Protein AF-A0A9P9PD66-F1 (afdb_monomer)

Structure (mmCIF, N/CA/C/O backbone):
data_AF-A0A9P9PD66-F1
#
_entry.id   AF-A0A9P9PD66-F1
#
loop_
_atom_site.group_PDB
_atom_site.id
_atom_site.type_symbol
_atom_site.label_atom_id
_atom_site.label_alt_id
_atom_site.label_comp_id
_atom_site.label_asym_id
_atom_site.label_entity_id
_atom_site.label_seq_id
_atom_site.pdbx_PDB_ins_code
_atom_site.Cartn_x
_atom_site.Cartn_y
_atom_site.Cartn_z
_atom_site.occupancy
_atom_site.B_iso_or_equiv
_atom_site.auth_seq_id
_atom_site.auth_comp_id
_atom_site.auth_asym_id
_atom_site.auth_atom_id
_atom_site.pdbx_PDB_model_num
ATOM 1 N N . ASP A 1 1 ? 4.166 33.110 63.529 1.00 44.69 1 ASP A N 1
ATOM 2 C CA . ASP A 1 1 ? 3.747 33.927 62.380 1.00 44.69 1 ASP A CA 1
ATOM 3 C C . ASP A 1 1 ? 4.153 33.294 61.068 1.00 44.69 1 ASP A C 1
ATOM 5 O O . ASP A 1 1 ? 5.331 33.262 60.741 1.00 44.69 1 ASP A O 1
ATOM 9 N N . ALA A 1 2 ? 3.173 32.737 60.358 1.00 53.72 2 ALA A N 1
ATOM 10 C CA . ALA A 1 2 ? 3.296 32.323 58.963 1.00 53.72 2 ALA A CA 1
ATOM 11 C C . ALA A 1 2 ? 2.560 33.364 58.094 1.00 53.72 2 ALA A C 1
ATOM 13 O O . ALA A 1 2 ? 1.512 33.848 58.530 1.00 53.72 2 ALA A O 1
ATOM 14 N N . PRO A 1 3 ? 3.084 33.750 56.916 1.00 68.25 3 PRO A N 1
ATOM 15 C CA . PRO A 1 3 ? 2.439 34.754 56.075 1.00 68.25 3 PRO A CA 1
ATOM 16 C C . PRO A 1 3 ? 1.146 34.196 55.445 1.00 68.25 3 PRO A C 1
ATOM 18 O O . PRO A 1 3 ? 1.073 32.993 55.180 1.00 68.25 3 PRO A O 1
ATOM 21 N N . PRO A 1 4 ? 0.118 35.034 55.209 1.00 71.31 4 PRO A N 1
ATOM 22 C CA . PRO A 1 4 ? -1.149 34.582 54.644 1.00 71.31 4 PRO A CA 1
ATOM 23 C C . PRO A 1 4 ? -0.994 34.217 53.159 1.00 71.31 4 PRO A C 1
ATOM 25 O O . PRO A 1 4 ? -0.277 34.887 52.416 1.00 71.31 4 PRO A O 1
ATOM 28 N N . LEU A 1 5 ? -1.671 33.144 52.737 1.00 68.00 5 LEU A N 1
ATOM 29 C CA . LEU A 1 5 ? -1.737 32.704 51.340 1.00 68.00 5 LEU A CA 1
ATOM 30 C C . LEU A 1 5 ? -2.508 33.733 50.487 1.00 68.00 5 LEU A C 1
ATOM 32 O O . LEU A 1 5 ? -3.487 34.304 50.976 1.00 68.00 5 LEU A O 1
ATOM 36 N N . PRO A 1 6 ? -2.096 33.982 49.230 1.00 66.69 6 PRO A N 1
ATOM 37 C CA . PRO A 1 6 ? -2.814 34.880 48.336 1.00 66.69 6 PRO A CA 1
ATOM 38 C C . PRO A 1 6 ? -4.156 34.254 47.934 1.00 66.69 6 PRO A C 1
ATOM 40 O O . PRO A 1 6 ? -4.205 33.108 47.492 1.00 66.69 6 PRO A O 1
ATOM 43 N N . ASN A 1 7 ? -5.244 35.010 48.090 1.00 64.38 7 ASN A N 1
ATOM 44 C CA . ASN A 1 7 ? -6.551 34.644 47.552 1.00 64.38 7 ASN A CA 1
ATOM 45 C C . ASN A 1 7 ? -6.501 34.787 46.024 1.00 64.38 7 ASN A C 1
ATOM 47 O O . ASN A 1 7 ? -6.550 35.900 45.506 1.00 64.38 7 ASN A O 1
ATOM 51 N N . GLU A 1 8 ? -6.363 33.673 45.309 1.00 65.25 8 GLU A N 1
ATOM 52 C CA . GLU A 1 8 ? -6.619 33.619 43.871 1.00 65.25 8 GLU A CA 1
ATOM 53 C C . GLU A 1 8 ? -8.135 33.627 43.646 1.00 65.25 8 GLU A C 1
ATOM 55 O O . GLU A 1 8 ? -8.832 32.661 43.961 1.00 65.25 8 GLU A O 1
ATOM 60 N N . ASP A 1 9 ? -8.647 34.737 43.114 1.00 65.25 9 ASP A N 1
ATOM 61 C CA . ASP A 1 9 ? -10.023 34.842 42.639 1.00 65.25 9 ASP A CA 1
ATOM 62 C C . ASP A 1 9 ? -10.224 33.868 41.467 1.00 65.25 9 ASP A C 1
ATOM 64 O O . ASP A 1 9 ? -9.815 34.124 40.331 1.00 65.25 9 ASP A O 1
ATOM 68 N N . LEU A 1 10 ? -10.841 32.718 41.750 1.00 63.47 10 LEU A N 1
ATOM 69 C CA . LEU A 1 10 ? -11.273 31.773 40.725 1.00 63.47 10 LEU A CA 1
ATOM 70 C C . LEU A 1 10 ? -12.278 32.477 39.793 1.00 63.47 10 LEU A C 1
ATOM 72 O O . LEU A 1 10 ? -13.243 33.072 40.287 1.00 63.47 10 LEU A O 1
ATOM 76 N N . PRO A 1 11 ? -12.100 32.418 38.459 1.00 71.25 11 PRO A N 1
ATOM 77 C CA . PRO A 1 11 ? -13.054 33.016 37.535 1.00 71.25 11 PRO A CA 1
ATOM 78 C C . PRO A 1 11 ? -14.438 32.370 37.728 1.00 71.25 11 PRO A C 1
ATOM 80 O O . PRO A 1 11 ? -14.523 31.154 37.927 1.00 71.25 11 PRO A O 1
ATOM 83 N N . PRO A 1 12 ? -15.530 33.156 37.692 1.00 72.56 12 PRO A N 1
ATOM 84 C CA . PRO A 1 12 ? -16.863 32.648 37.978 1.00 72.56 12 PRO A CA 1
ATOM 85 C C . PRO A 1 12 ? -17.256 31.570 36.963 1.00 72.56 12 PRO A C 1
ATOM 87 O O . PRO A 1 12 ? -17.129 31.764 35.752 1.00 72.56 12 PRO A O 1
ATOM 90 N N . LEU A 1 13 ? -17.745 30.434 37.470 1.00 63.59 13 LEU A N 1
ATOM 91 C CA . LEU A 1 13 ? -18.335 29.376 36.651 1.00 63.59 13 LEU A CA 1
ATOM 92 C C . LEU A 1 13 ? -19.463 29.974 35.788 1.00 63.59 13 LEU A C 1
ATOM 94 O O . LEU A 1 13 ? -20.277 30.742 36.311 1.00 63.59 13 LEU A O 1
ATOM 98 N N . PRO A 1 14 ? -19.537 29.649 34.484 1.00 69.38 14 PRO A N 1
ATOM 99 C CA . PRO A 1 14 ? -20.620 30.120 33.634 1.00 69.38 14 PRO A CA 1
ATOM 100 C C . PRO A 1 14 ? -21.960 29.613 34.183 1.00 69.38 14 PRO A C 1
ATOM 102 O O . PRO A 1 14 ? -22.157 28.414 34.368 1.00 69.38 14 PRO A O 1
ATOM 105 N N . ALA A 1 15 ? -22.879 30.539 34.456 1.00 65.25 15 ALA A N 1
ATOM 106 C CA . ALA A 1 15 ? -24.246 30.246 34.877 1.00 65.25 15 ALA A CA 1
ATOM 107 C C . ALA A 1 15 ? -25.087 29.790 33.671 1.00 65.25 15 ALA A C 1
ATOM 109 O O . ALA A 1 15 ? -25.985 30.499 33.217 1.00 65.25 15 ALA A O 1
ATOM 110 N N . GLU A 1 16 ? -24.759 28.627 33.113 1.00 66.88 16 GLU A N 1
ATOM 111 C CA . GLU A 1 16 ? -25.600 27.973 32.115 1.00 66.88 16 GLU A CA 1
ATOM 112 C C . GLU A 1 16 ? -26.826 27.374 32.830 1.00 66.88 16 GLU A C 1
ATOM 114 O O . GLU A 1 16 ? -26.664 26.664 33.830 1.00 66.88 16 GLU A O 1
ATOM 119 N N . PRO A 1 17 ? -28.063 27.690 32.402 1.00 63.91 17 PRO A N 1
ATOM 120 C CA . PRO A 1 17 ? -29.250 27.110 33.013 1.00 63.91 17 PRO A CA 1
ATOM 121 C C . PRO A 1 17 ? -29.216 25.584 32.822 1.00 63.91 17 PRO A C 1
ATOM 123 O O . PRO A 1 17 ? -28.970 25.130 31.701 1.00 63.91 17 PRO A O 1
ATOM 126 N N . PRO A 1 18 ? -29.463 24.771 33.870 1.00 60.81 18 PRO A N 1
ATOM 127 C CA . PRO A 1 18 ? -29.570 23.329 33.695 1.00 60.81 18 PRO A CA 1
ATOM 128 C C . PRO A 1 18 ? -30.660 23.043 32.651 1.00 60.81 18 PRO A C 1
ATOM 130 O O . PRO A 1 18 ? -31.697 23.719 32.672 1.00 60.81 18 PRO A O 1
ATOM 133 N N . PRO A 1 19 ? -30.445 22.090 31.724 1.00 58.91 19 PRO A N 1
ATOM 134 C CA . PRO A 1 19 ? -31.415 21.799 30.681 1.00 58.91 19 PRO A CA 1
ATOM 135 C C . PRO A 1 19 ? -32.766 21.508 31.331 1.00 58.91 19 PRO A C 1
ATOM 137 O O . PRO A 1 19 ? -32.869 20.673 32.232 1.00 58.91 19 PRO A O 1
ATOM 140 N N . ALA A 1 20 ? -33.782 22.258 30.903 1.00 49.84 20 ALA A N 1
ATOM 141 C CA . ALA A 1 20 ? -35.139 22.127 31.395 1.00 49.84 20 ALA A CA 1
ATOM 142 C C . ALA A 1 20 ? -35.561 20.656 31.297 1.00 49.84 20 ALA A C 1
ATOM 144 O O . ALA A 1 20 ? -35.569 20.071 30.212 1.00 49.84 20 ALA A O 1
ATOM 145 N N . ALA A 1 21 ? -35.880 20.052 32.443 1.00 52.41 21 ALA A N 1
ATOM 146 C CA . ALA A 1 21 ? -36.485 18.733 32.521 1.00 52.41 21 ALA A CA 1
ATOM 147 C C . ALA A 1 21 ? -37.904 18.824 31.942 1.00 52.41 21 ALA A C 1
ATOM 149 O O . ALA A 1 21 ? -38.887 19.003 32.653 1.00 52.41 21 ALA A O 1
ATOM 150 N N . THR A 1 22 ? -37.997 18.796 30.619 1.00 53.44 22 THR A N 1
ATOM 151 C CA . THR A 1 22 ? -39.253 18.764 29.870 1.00 53.44 22 THR A CA 1
ATOM 152 C C . THR A 1 22 ? -39.150 17.632 28.861 1.00 53.44 22 THR A C 1
ATOM 154 O O . THR A 1 22 ? -39.115 17.834 27.654 1.00 53.44 22 THR A O 1
ATOM 157 N N . GLN A 1 23 ? -39.022 16.416 29.378 1.00 59.94 23 GLN A N 1
ATOM 158 C CA . GLN A 1 23 ? -39.383 15.218 28.636 1.00 59.94 23 GLN A CA 1
ATOM 159 C C . GLN A 1 23 ? -40.565 14.636 29.389 1.00 59.94 23 GLN A C 1
ATOM 161 O O . GLN A 1 23 ? -40.454 14.347 30.582 1.00 59.94 23 GLN A O 1
ATOM 166 N N . GLU A 1 24 ? -41.711 14.571 28.714 1.00 64.94 24 GLU A N 1
ATOM 167 C CA . GLU A 1 24 ? -42.849 13.797 29.191 1.00 64.94 24 GLU A CA 1
ATOM 168 C C . GLU A 1 24 ? -42.329 12.418 29.611 1.00 64.94 24 GLU A C 1
ATOM 170 O O . GLU A 1 24 ? -41.466 11.833 28.956 1.00 64.94 24 GLU A O 1
ATOM 175 N N . ASP A 1 25 ? -42.724 11.963 30.795 1.00 72.56 25 ASP A N 1
ATOM 176 C CA . ASP A 1 25 ? -42.144 10.767 31.389 1.00 72.56 25 ASP A CA 1
ATOM 177 C C . ASP A 1 25 ? -42.599 9.534 30.599 1.00 72.56 25 ASP A C 1
ATOM 179 O O . ASP A 1 25 ? -43.621 8.935 30.907 1.00 72.56 25 ASP A O 1
ATOM 183 N N . ASP A 1 26 ? -41.831 9.139 29.580 1.00 75.50 26 ASP A N 1
ATOM 184 C CA . ASP A 1 26 ? -42.116 7.967 28.734 1.00 75.50 26 ASP A CA 1
ATOM 185 C C . ASP A 1 26 ? -42.022 6.626 29.497 1.00 75.50 26 ASP A C 1
ATOM 187 O O . ASP A 1 26 ? -42.152 5.545 28.917 1.00 75.50 26 ASP A O 1
ATOM 191 N N . GLY A 1 27 ? -41.697 6.665 30.794 1.00 84.94 27 GLY A N 1
ATOM 192 C CA . GLY A 1 27 ? -41.617 5.508 31.684 1.00 84.94 27 GLY A CA 1
ATOM 193 C C . GLY A 1 27 ? -40.393 4.614 31.511 1.00 84.94 27 GLY A C 1
ATOM 194 O O . GLY A 1 27 ? -40.163 3.743 32.350 1.00 84.94 27 GLY A O 1
ATOM 195 N N . TRP A 1 28 ? -39.588 4.826 30.472 1.00 88.38 28 TRP A N 1
ATOM 196 C CA . TRP A 1 28 ? -38.353 4.086 30.225 1.00 88.38 28 TRP A CA 1
ATOM 197 C C . TRP A 1 28 ? -37.208 4.535 31.145 1.00 88.38 28 TRP A C 1
ATOM 199 O O . TRP A 1 28 ? -36.907 5.727 31.257 1.00 88.38 28 TRP A O 1
ATOM 2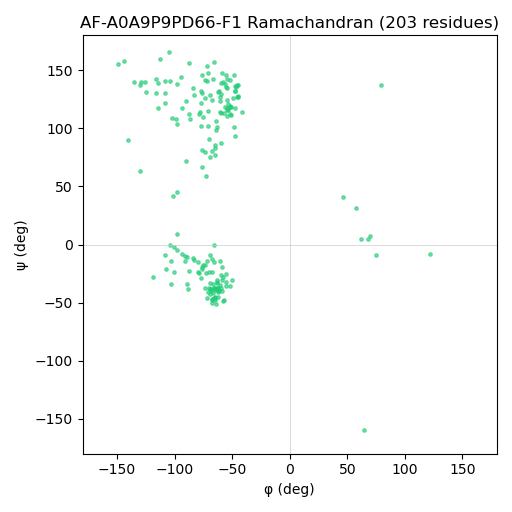09 N N . ALA A 1 29 ? -36.543 3.569 31.781 1.00 88.88 29 ALA A N 1
ATOM 210 C CA . ALA A 1 29 ? -35.376 3.768 32.636 1.00 88.88 29 ALA A CA 1
ATOM 211 C C . ALA A 1 29 ? -34.232 2.812 32.240 1.00 88.88 29 ALA A C 1
ATOM 213 O O . ALA A 1 29 ? -34.500 1.636 31.983 1.00 88.88 29 ALA A O 1
ATOM 214 N N . PRO A 1 30 ? -32.971 3.285 32.191 1.00 90.25 30 PRO A N 1
ATOM 215 C CA . PRO A 1 30 ? -31.816 2.424 31.967 1.00 90.25 30 PRO A CA 1
ATOM 216 C C . PRO A 1 30 ? -31.459 1.665 33.250 1.00 90.25 30 PRO A C 1
ATOM 218 O O . PRO A 1 30 ? -31.344 2.260 34.323 1.00 90.25 30 PRO A O 1
ATOM 221 N N . VAL A 1 31 ? -31.245 0.360 33.132 1.00 90.62 31 VAL A N 1
ATOM 222 C CA . VAL A 1 31 ? -30.787 -0.520 34.208 1.00 90.62 31 VAL A CA 1
ATOM 223 C C . VAL A 1 31 ? -29.532 -1.242 33.728 1.00 90.62 31 VAL A C 1
ATOM 225 O O . VAL A 1 31 ? -29.489 -1.760 32.616 1.00 90.62 31 VAL A O 1
ATOM 228 N N . TRP A 1 32 ? -28.483 -1.233 34.548 1.00 91.75 32 TRP A N 1
ATOM 229 C CA . TRP A 1 32 ? -27.239 -1.944 34.255 1.00 91.75 32 TRP A CA 1
ATOM 230 C C . TRP A 1 32 ? -27.364 -3.412 34.659 1.00 91.75 32 TRP A C 1
ATOM 232 O O . TRP A 1 32 ? -27.735 -3.701 35.797 1.00 91.75 32 TRP A O 1
ATOM 242 N N . GLU A 1 33 ? -27.037 -4.329 33.750 1.00 91.56 33 GLU A N 1
ATOM 243 C CA . GLU A 1 33 ? -26.977 -5.761 34.036 1.00 91.56 33 GLU A CA 1
ATOM 244 C C . GLU A 1 33 ? -25.520 -6.245 34.067 1.00 91.56 33 GLU A C 1
ATOM 246 O O . GLU A 1 33 ? -24.779 -6.124 33.090 1.00 91.56 33 GLU A O 1
ATOM 251 N N . GLU A 1 34 ? -25.100 -6.812 35.203 1.00 91.44 34 GLU A N 1
ATOM 252 C CA . GLU A 1 34 ? -23.713 -7.245 35.425 1.00 91.44 34 GLU A CA 1
ATOM 253 C C . GLU A 1 34 ? -23.306 -8.453 34.568 1.00 91.44 34 GLU A C 1
ATOM 255 O O . GLU A 1 34 ? -22.155 -8.537 34.146 1.00 91.44 34 GLU A O 1
ATOM 260 N N . THR A 1 35 ? -24.233 -9.370 34.273 1.00 91.19 35 THR A N 1
ATOM 261 C CA . THR A 1 35 ? -23.977 -10.593 33.484 1.00 91.19 35 THR A CA 1
ATOM 262 C C . THR A 1 35 ? -23.701 -10.286 32.013 1.00 91.19 35 THR A C 1
ATOM 264 O O . THR A 1 35 ? -22.836 -10.912 31.405 1.00 91.19 35 THR A O 1
ATOM 267 N N . ALA A 1 36 ? -24.416 -9.311 31.452 1.00 86.75 36 ALA A N 1
ATOM 268 C CA . ALA A 1 36 ? -24.271 -8.867 30.071 1.00 86.75 36 ALA A CA 1
ATOM 269 C C . ALA A 1 36 ? -23.263 -7.716 29.913 1.00 86.75 36 ALA A C 1
ATOM 271 O O . ALA A 1 36 ? -22.928 -7.359 28.786 1.00 86.75 36 ALA A O 1
ATOM 272 N N . GLN A 1 37 ? -22.803 -7.123 31.027 1.00 90.88 37 GLN A N 1
ATOM 273 C CA . GLN A 1 37 ? -21.998 -5.894 31.056 1.00 90.88 37 GLN A CA 1
ATOM 274 C C . GLN A 1 37 ? -22.570 -4.805 30.131 1.00 90.88 37 GLN A C 1
ATOM 276 O O . GLN A 1 37 ? -21.842 -4.128 29.403 1.00 90.88 37 GLN A O 1
ATOM 281 N N . ALA A 1 38 ? -23.896 -4.672 30.136 1.00 90.12 38 ALA A N 1
ATOM 282 C CA . ALA A 1 38 ? -24.632 -3.801 29.236 1.00 90.12 38 ALA A CA 1
ATOM 283 C C . ALA A 1 38 ? -25.842 -3.181 29.944 1.00 90.12 38 ALA A C 1
ATOM 285 O O . ALA A 1 38 ? -26.349 -3.702 30.940 1.00 90.12 38 ALA A O 1
ATOM 286 N N . PHE A 1 39 ? -26.314 -2.052 29.414 1.00 88.44 39 PHE A N 1
ATOM 287 C CA . PHE A 1 39 ? -27.575 -1.457 29.842 1.00 88.44 39 PHE A CA 1
ATOM 288 C C . PHE A 1 39 ? -28.739 -2.112 29.098 1.00 88.44 39 PHE A C 1
ATOM 290 O O . PHE A 1 39 ? -28.700 -2.233 27.874 1.00 88.44 39 PHE A O 1
ATOM 297 N N . TYR A 1 40 ? -29.798 -2.446 29.826 1.00 91.12 40 TYR A N 1
ATOM 298 C CA . TYR A 1 40 ? -31.117 -2.688 29.256 1.00 91.12 40 TYR A CA 1
ATOM 299 C C . TYR A 1 40 ? -32.076 -1.587 29.712 1.00 91.12 40 TYR A C 1
ATOM 301 O O . TYR A 1 40 ? -31.843 -0.881 30.693 1.00 91.12 40 TYR A O 1
ATOM 309 N N . PHE A 1 41 ? -33.162 -1.412 28.976 1.00 92.12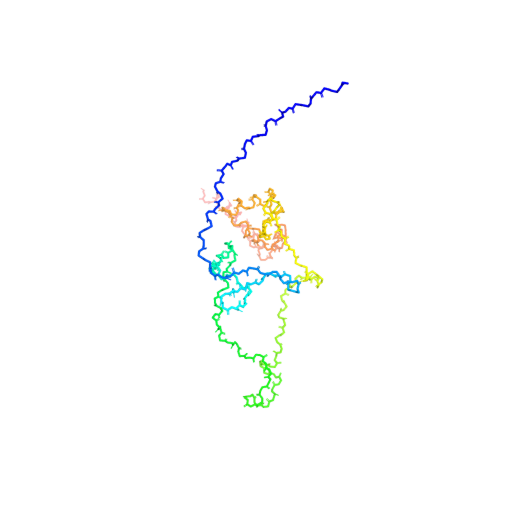 41 PHE A N 1
ATOM 310 C CA . PHE A 1 41 ? -34.180 -0.412 29.246 1.00 92.12 41 PHE A CA 1
ATOM 311 C C . PHE A 1 41 ? -35.434 -1.109 29.754 1.00 92.12 41 PHE A C 1
ATOM 313 O O . PHE A 1 41 ? -35.917 -2.066 29.149 1.00 92.12 41 PHE A O 1
ATOM 320 N N . TYR A 1 42 ? -35.958 -0.614 30.871 1.00 91.06 42 TYR A N 1
ATOM 321 C CA . TYR A 1 42 ? -37.180 -1.101 31.497 1.00 91.06 42 TYR A CA 1
ATOM 322 C C . TYR A 1 42 ? -38.248 -0.010 31.483 1.00 91.06 42 TYR A C 1
ATOM 324 O O . TYR A 1 42 ? -37.980 1.122 31.893 1.00 91.06 42 TYR A O 1
ATOM 332 N N . ASN A 1 43 ? -39.457 -0.339 31.029 1.00 92.19 43 ASN A N 1
ATOM 333 C CA . ASN A 1 43 ? -40.595 0.575 31.067 1.00 92.19 43 ASN A CA 1
ATOM 334 C C . ASN A 1 43 ? -41.430 0.353 32.335 1.00 92.19 43 ASN A C 1
ATOM 336 O O . ASN A 1 43 ? -42.047 -0.697 32.504 1.00 92.19 43 ASN A O 1
ATOM 340 N N . ARG A 1 44 ? -41.521 1.369 33.201 1.00 89.31 44 ARG A N 1
ATOM 341 C CA . ARG A 1 44 ? -42.291 1.300 34.456 1.00 89.31 44 ARG A CA 1
ATOM 342 C C . ARG A 1 44 ? -43.808 1.202 34.265 1.00 89.31 44 ARG A C 1
ATOM 344 O O . ARG A 1 44 ? -44.485 0.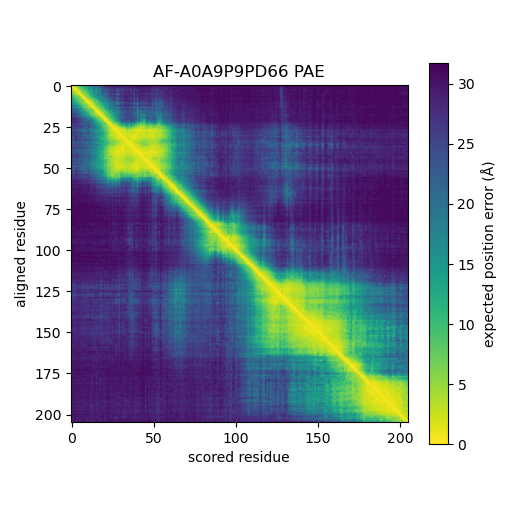738 35.175 1.00 89.31 44 ARG A O 1
ATOM 351 N N . PHE A 1 45 ? -44.340 1.653 33.129 1.00 84.19 45 PHE A N 1
ATOM 352 C CA . PHE A 1 45 ? -45.778 1.642 32.848 1.00 84.19 45 PHE A CA 1
ATOM 353 C C . PHE A 1 45 ? -46.233 0.331 32.209 1.00 84.19 45 PHE A C 1
ATOM 355 O O . PHE A 1 45 ? -47.311 -0.157 32.535 1.00 84.19 45 PHE A O 1
ATOM 362 N N . THR A 1 46 ? -45.428 -0.248 31.313 1.00 88.81 46 THR A N 1
ATOM 363 C CA . THR A 1 46 ? -45.795 -1.470 30.573 1.00 88.81 46 THR A CA 1
ATOM 364 C C . THR A 1 46 ? -45.118 -2.738 31.093 1.00 88.81 46 THR A C 1
ATOM 366 O O . THR A 1 46 ? -45.528 -3.834 30.722 1.00 88.81 46 THR A O 1
ATOM 369 N N . GLY A 1 47 ? -44.084 -2.615 31.931 1.00 88.38 47 GLY A N 1
ATOM 370 C CA . GLY A 1 47 ? -43.273 -3.742 32.403 1.00 88.38 47 GLY A CA 1
ATOM 371 C C . GLY A 1 47 ? -42.383 -4.369 31.324 1.00 88.38 47 GLY A C 1
ATOM 372 O O . GLY A 1 47 ? -41.782 -5.414 31.563 1.00 88.38 47 GLY A O 1
ATOM 373 N N . ALA A 1 48 ? -42.303 -3.766 30.134 1.00 88.62 48 ALA A N 1
ATOM 374 C CA . ALA A 1 48 ? -41.500 -4.275 29.030 1.00 88.62 48 ALA A CA 1
ATOM 375 C C . ALA A 1 48 ? -39.999 -4.043 29.267 1.00 88.62 48 ALA A C 1
ATOM 377 O O . ALA A 1 48 ? -39.591 -2.986 29.758 1.00 88.62 48 ALA A O 1
ATOM 378 N N . THR A 1 49 ? -39.181 -5.019 28.868 1.00 91.38 49 THR A N 1
ATOM 379 C CA . THR A 1 49 ? -37.717 -4.932 28.843 1.00 91.38 49 THR A CA 1
ATOM 380 C C . THR A 1 49 ? -37.209 -5.000 27.408 1.00 91.38 49 THR A C 1
ATOM 382 O O . THR A 1 49 ? -37.701 -5.782 26.595 1.00 91.38 49 THR A O 1
ATOM 385 N N . GLN A 1 50 ? -36.217 -4.176 27.082 1.00 90.00 50 GLN A N 1
ATOM 386 C CA . GLN A 1 50 ? -35.550 -4.199 25.780 1.00 90.00 50 GLN A CA 1
ATOM 387 C C . GLN A 1 50 ? -34.089 -3.768 25.898 1.00 90.00 50 GLN A C 1
ATOM 389 O O . GLN A 1 50 ? -33.721 -3.024 26.800 1.00 90.00 50 GLN A O 1
ATOM 394 N N . TRP A 1 51 ? -33.253 -4.212 24.963 1.00 88.88 51 TRP A N 1
ATOM 395 C CA . TRP A 1 51 ? -31.821 -3.889 24.937 1.00 88.88 51 TRP A CA 1
ATOM 396 C C . TRP A 1 51 ? -31.504 -2.587 24.192 1.00 88.88 51 TRP A C 1
ATOM 398 O O . TRP A 1 51 ? -30.476 -1.960 24.430 1.00 88.88 51 TRP A O 1
ATOM 408 N N . THR A 1 52 ? -32.389 -2.159 23.292 1.00 84.94 52 THR A N 1
ATOM 409 C CA . THR A 1 52 ? -32.229 -0.944 22.485 1.00 84.94 52 THR A CA 1
ATOM 410 C C . THR A 1 52 ? -32.921 0.239 23.157 1.00 84.94 52 THR A C 1
ATOM 412 O O . THR A 1 52 ? -33.969 0.072 23.772 1.00 84.94 52 THR A O 1
ATOM 415 N N . ASN A 1 53 ? -32.361 1.448 23.070 1.00 83.75 53 ASN A N 1
ATOM 416 C CA . ASN A 1 53 ? -32.962 2.629 23.697 1.00 83.75 53 ASN A CA 1
ATOM 417 C C . ASN A 1 53 ? -34.144 3.153 22.854 1.00 83.75 53 ASN A C 1
ATOM 419 O O . ASN A 1 53 ? -33.897 3.669 21.766 1.00 83.75 53 ASN A O 1
ATOM 423 N N . PRO A 1 54 ? -35.399 3.109 23.340 1.00 76.75 54 PRO A N 1
ATOM 424 C CA . PRO A 1 54 ? -36.557 3.556 22.562 1.00 76.75 54 PRO A CA 1
ATOM 425 C C . PRO A 1 54 ? -36.638 5.081 22.394 1.00 76.75 54 PRO A C 1
ATOM 427 O O . PRO A 1 54 ? -37.401 5.560 21.563 1.00 76.75 54 PRO A O 1
ATOM 430 N N . ARG A 1 55 ? -35.864 5.859 23.167 1.00 74.44 55 ARG A N 1
ATOM 431 C CA . ARG A 1 55 ? -35.818 7.332 23.074 1.00 74.44 55 ARG A CA 1
ATOM 432 C C . ARG A 1 55 ? -34.896 7.843 21.977 1.00 74.44 55 ARG A C 1
ATOM 434 O O . ARG A 1 55 ? -34.916 9.028 21.656 1.00 74.44 55 ARG A O 1
ATOM 441 N N . VAL A 1 56 ? -34.052 6.969 21.439 1.00 72.56 56 VAL A N 1
ATOM 442 C CA . VAL A 1 56 ? -33.162 7.306 20.338 1.00 72.56 56 VAL A CA 1
ATOM 443 C C . VAL A 1 56 ? -33.810 6.702 19.100 1.00 72.56 56 VAL A C 1
ATOM 445 O O . VAL A 1 56 ? -33.847 5.475 19.005 1.00 72.56 56 VAL A O 1
ATOM 448 N N . PRO A 1 57 ? -34.369 7.509 18.172 1.00 60.81 57 PRO A N 1
ATOM 449 C CA . PRO A 1 57 ? -34.754 6.964 16.879 1.00 60.81 57 PRO A CA 1
ATOM 450 C C . PRO A 1 57 ? -33.537 6.236 16.319 1.00 60.81 57 PRO A C 1
ATOM 452 O O . PRO A 1 57 ? -32.411 6.700 16.514 1.00 60.81 57 PRO A O 1
ATOM 455 N N . GLU A 1 58 ? -33.752 5.100 15.663 1.00 57.53 58 GLU A N 1
ATOM 456 C CA . GLU A 1 58 ? -32.712 4.392 14.925 1.00 57.53 58 GLU A CA 1
ATOM 457 C C . GLU A 1 58 ? -32.282 5.296 13.770 1.00 57.53 58 GLU A C 1
ATOM 459 O O . GLU A 1 58 ? -32.720 5.181 12.628 1.00 57.53 58 GLU A O 1
ATOM 464 N N . VAL A 1 59 ? -31.479 6.307 14.101 1.00 46.56 59 VAL A N 1
ATOM 465 C CA . VAL A 1 59 ? -30.721 7.073 13.145 1.00 46.56 59 VAL A CA 1
ATOM 466 C C . VAL A 1 59 ? -29.797 6.016 12.597 1.00 46.56 59 VAL A C 1
ATOM 468 O O . VAL A 1 59 ? -28.820 5.648 13.252 1.00 46.56 59 VAL A O 1
ATOM 471 N N . ALA A 1 60 ? -30.166 5.477 11.436 1.00 50.41 60 ALA A N 1
ATOM 472 C CA . ALA A 1 60 ? -29.233 4.869 10.520 1.00 50.41 60 ALA A CA 1
ATOM 473 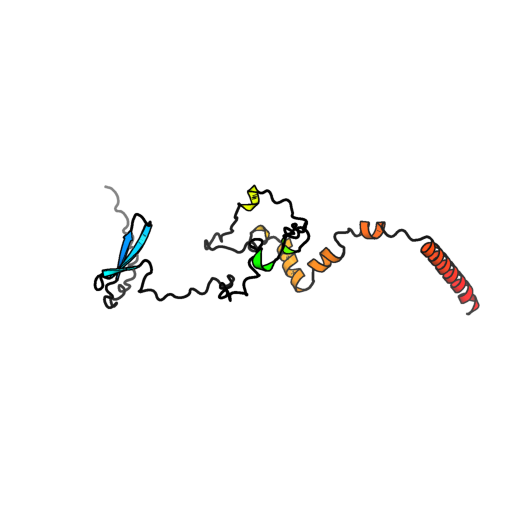C C . ALA A 1 60 ? -28.098 5.881 10.411 1.00 50.41 60 ALA A C 1
ATOM 475 O O . ALA A 1 60 ? -28.206 6.883 9.704 1.00 50.41 60 ALA A O 1
ATOM 476 N N . GLN A 1 61 ? -27.077 5.700 11.248 1.00 46.84 61 GLN A N 1
ATOM 477 C CA . GLN A 1 61 ? -25.858 6.467 11.176 1.00 46.84 61 GLN A CA 1
ATOM 478 C C . GLN A 1 61 ? -25.426 6.265 9.733 1.00 46.84 61 GLN A C 1
ATOM 480 O O . GLN A 1 61 ? -25.219 5.106 9.353 1.00 46.84 61 GLN A O 1
ATOM 485 N N . PRO A 1 62 ? -25.381 7.316 8.892 1.00 44.38 62 PRO A N 1
ATOM 486 C CA . PRO A 1 62 ? -24.730 7.162 7.612 1.00 44.38 62 PRO A CA 1
ATOM 487 C C . PRO A 1 62 ? -23.344 6.633 7.961 1.00 44.38 62 PRO A C 1
ATOM 489 O O . PRO A 1 62 ? -22.609 7.269 8.723 1.00 44.38 62 PRO A O 1
ATOM 492 N N . GLY A 1 63 ? -23.055 5.406 7.520 1.00 52.34 63 GLY A N 1
ATOM 493 C CA . GLY A 1 63 ? -21.753 4.799 7.737 1.00 52.34 63 GLY A CA 1
ATOM 494 C C . GLY A 1 63 ? -20.680 5.814 7.336 1.00 52.34 63 GLY A C 1
ATOM 495 O O . GLY A 1 63 ? -20.927 6.628 6.437 1.00 52.34 63 GLY A O 1
ATOM 496 N N . PRO A 1 64 ? -19.526 5.845 8.025 1.00 47.69 64 PRO A N 1
ATOM 497 C CA . PRO A 1 64 ? -18.468 6.793 7.704 1.00 47.69 64 PRO A CA 1
ATOM 498 C C . PRO A 1 64 ? -18.232 6.815 6.185 1.00 47.69 64 PRO A C 1
ATOM 500 O O . PRO A 1 64 ? -18.223 5.749 5.567 1.00 47.69 64 PRO A O 1
ATOM 503 N N . PRO A 1 65 ? -18.091 7.995 5.553 1.00 44.25 65 PRO A N 1
ATOM 504 C CA . PRO A 1 65 ? -17.941 8.072 4.105 1.00 44.25 65 PRO A CA 1
ATOM 505 C C . PRO A 1 65 ? -16.721 7.234 3.702 1.00 44.25 65 PRO A C 1
ATOM 507 O O . PRO A 1 65 ? -15.603 7.541 4.110 1.00 44.25 65 PRO A O 1
ATOM 510 N N . GLY A 1 66 ? -16.954 6.139 2.973 1.00 52.09 66 GLY A N 1
ATOM 511 C CA . GLY A 1 66 ? -15.924 5.155 2.615 1.00 52.09 66 GLY A CA 1
ATOM 512 C C . GLY A 1 66 ? -16.188 3.717 3.077 1.00 52.09 66 GLY A C 1
ATOM 513 O O . GLY A 1 66 ? -15.474 2.823 2.637 1.00 52.09 66 GLY A O 1
ATOM 514 N N . VAL A 1 67 ? -17.213 3.461 3.895 1.00 48.97 67 VAL A N 1
ATOM 515 C CA . VAL A 1 67 ? -17.847 2.134 3.958 1.00 48.97 67 VAL A CA 1
ATOM 516 C C . VAL A 1 67 ? -19.096 2.187 3.098 1.00 48.97 67 VAL A C 1
ATOM 518 O O . VAL A 1 67 ? -20.068 2.861 3.438 1.00 48.97 67 VAL A O 1
ATOM 521 N N . GLU A 1 68 ? -19.049 1.516 1.949 1.00 46.84 68 GLU A N 1
ATOM 522 C CA . GLU A 1 68 ? -20.263 1.184 1.213 1.00 46.84 68 GLU A CA 1
ATOM 523 C C . GLU A 1 68 ? -21.241 0.559 2.212 1.00 46.84 68 GLU A C 1
ATOM 525 O O . GLU A 1 68 ? -20.888 -0.361 2.957 1.00 46.84 68 GLU A O 1
ATOM 530 N N . ALA A 1 69 ? -22.455 1.111 2.281 1.00 50.47 69 ALA A N 1
ATOM 531 C CA . ALA A 1 69 ? -23.554 0.433 2.944 1.00 50.47 69 ALA A CA 1
ATOM 532 C C . ALA A 1 69 ? -23.559 -1.013 2.430 1.00 50.47 69 ALA A C 1
ATOM 534 O O . ALA A 1 69 ? -23.388 -1.186 1.217 1.00 50.47 69 ALA A O 1
ATOM 535 N N . PRO A 1 70 ? -23.736 -2.044 3.281 1.00 46.78 70 PRO A N 1
ATOM 536 C CA . PRO A 1 70 ? -24.064 -3.347 2.744 1.00 46.78 70 PRO A CA 1
ATOM 537 C C . PRO A 1 70 ? -25.303 -3.102 1.896 1.00 46.78 70 PRO A C 1
ATOM 539 O O . PRO A 1 70 ? -26.359 -2.723 2.411 1.00 46.78 70 PRO A O 1
ATOM 542 N N . LEU A 1 71 ? -25.131 -3.209 0.577 1.00 42.47 71 LEU A N 1
ATOM 543 C CA . LEU A 1 71 ? -26.244 -3.265 -0.345 1.00 42.47 71 LEU A CA 1
ATOM 544 C C . LEU A 1 71 ? -27.229 -4.249 0.291 1.00 42.47 71 LEU A C 1
ATOM 546 O O . LEU A 1 71 ? -26.766 -5.266 0.832 1.00 42.47 71 LEU A O 1
ATOM 550 N N . PRO A 1 72 ? -28.548 -3.975 0.303 1.00 43.31 72 PRO A N 1
ATOM 551 C CA . PRO A 1 72 ? -29.483 -5.047 0.584 1.00 43.31 72 PRO A CA 1
ATOM 552 C C . PRO A 1 72 ? -29.024 -6.186 -0.311 1.00 43.31 72 PRO A C 1
ATOM 554 O O . PRO 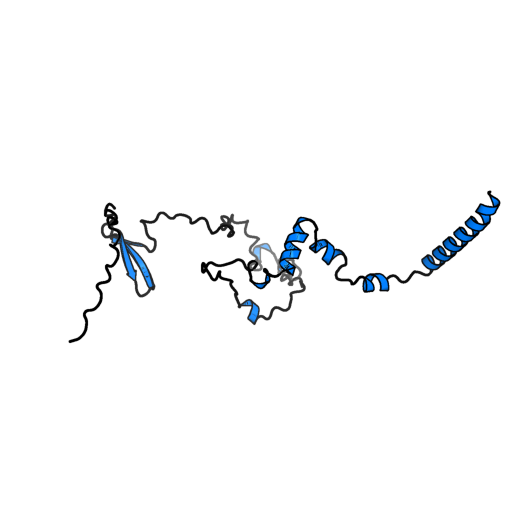A 1 72 ? -28.887 -5.990 -1.520 1.00 43.31 72 PRO A O 1
ATOM 557 N N . VAL A 1 73 ? -28.619 -7.295 0.313 1.00 40.00 73 VAL A N 1
ATOM 558 C CA . VAL A 1 73 ? -28.204 -8.493 -0.396 1.00 40.00 73 VAL A CA 1
ATOM 559 C C . VAL A 1 73 ? -29.476 -8.934 -1.090 1.00 40.00 73 VAL A C 1
ATOM 561 O O . VAL A 1 73 ? -30.291 -9.674 -0.544 1.00 40.00 73 VAL A O 1
ATOM 564 N N . GLU A 1 74 ? -29.704 -8.363 -2.269 1.00 43.09 74 GLU A N 1
ATOM 565 C CA . GLU A 1 74 ? -30.540 -8.935 -3.283 1.00 43.09 74 GLU A CA 1
ATOM 566 C C . GLU A 1 74 ? -29.965 -10.330 -3.398 1.00 43.09 74 GLU A C 1
ATOM 568 O O . GLU A 1 74 ? -28.773 -10.523 -3.653 1.00 43.09 74 GLU A O 1
ATOM 573 N N . THR A 1 75 ? -30.782 -11.283 -2.978 1.00 46.47 75 THR A N 1
ATOM 574 C CA . THR A 1 75 ? -30.484 -12.695 -3.032 1.00 46.47 75 THR A CA 1
ATOM 575 C C . THR A 1 75 ? -30.273 -12.996 -4.503 1.00 46.47 75 THR A C 1
ATOM 577 O O . THR A 1 75 ? -31.203 -13.334 -5.230 1.00 46.47 75 THR A O 1
ATOM 580 N N . ALA A 1 76 ? -29.030 -12.812 -4.959 1.00 43.09 76 ALA A N 1
ATOM 581 C CA . ALA A 1 76 ? -28.539 -13.387 -6.187 1.00 43.09 76 ALA A CA 1
ATOM 582 C C . ALA A 1 76 ? -29.016 -14.838 -6.147 1.00 43.09 76 ALA A C 1
ATOM 584 O O . ALA A 1 76 ? -28.852 -15.476 -5.095 1.00 43.09 76 ALA A O 1
ATOM 585 N N . PRO A 1 77 ? -29.695 -15.327 -7.202 1.00 41.50 77 PRO A N 1
ATOM 586 C CA . PRO A 1 77 ? -30.250 -16.665 -7.189 1.00 41.50 77 PRO A CA 1
ATOM 587 C C . PRO A 1 77 ? -29.112 -17.574 -6.779 1.00 41.50 77 PRO A C 1
ATOM 589 O O . PRO A 1 77 ? -28.061 -17.557 -7.425 1.00 41.50 77 PRO A O 1
ATOM 592 N N . ALA A 1 78 ? -29.302 -18.244 -5.640 1.00 42.00 78 ALA A N 1
ATOM 593 C CA . ALA A 1 78 ? -28.341 -19.169 -5.093 1.00 42.00 78 ALA A CA 1
ATOM 594 C C . ALA A 1 78 ? -27.798 -19.967 -6.274 1.00 42.00 78 ALA A C 1
ATOM 596 O O . ALA A 1 78 ? -28.561 -20.665 -6.952 1.00 42.00 78 ALA A O 1
ATOM 597 N N . GLY A 1 79 ? -26.504 -19.792 -6.571 1.00 45.75 79 GLY A N 1
ATOM 598 C CA . GLY A 1 79 ? -25.814 -20.720 -7.452 1.00 45.75 79 GLY A CA 1
ATOM 599 C C . GLY A 1 79 ? -26.207 -22.120 -6.983 1.00 45.75 79 GLY A C 1
ATOM 600 O O . GLY A 1 79 ? -26.356 -22.309 -5.766 1.00 45.75 79 GLY A O 1
ATOM 601 N N . PRO A 1 80 ? -26.504 -23.048 -7.912 1.00 48.56 80 PRO A N 1
ATOM 602 C CA . PRO A 1 80 ? -27.099 -24.328 -7.560 1.00 48.56 80 PRO A CA 1
ATOM 603 C C . PRO A 1 80 ? -26.319 -24.912 -6.383 1.00 48.56 80 PRO A C 1
ATOM 605 O O . PRO A 1 80 ? -25.087 -24.841 -6.409 1.00 48.56 80 PRO A O 1
ATOM 608 N N . PRO A 1 81 ? -27.007 -25.391 -5.330 1.00 48.34 81 PRO A N 1
ATOM 609 C CA . PRO A 1 81 ? -26.354 -25.817 -4.105 1.00 48.34 81 PRO A CA 1
ATOM 610 C C . PRO A 1 81 ? -25.234 -26.783 -4.477 1.00 48.34 81 PRO A C 1
ATOM 612 O O . PRO A 1 81 ? -25.484 -27.879 -4.975 1.00 48.34 81 PRO A O 1
ATOM 615 N N . THR A 1 82 ? -23.993 -26.346 -4.272 1.00 53.75 82 THR A N 1
ATOM 616 C CA . THR A 1 82 ? -22.783 -27.158 -4.408 1.00 53.75 82 THR A CA 1
ATOM 617 C C . THR A 1 82 ? -22.715 -28.123 -3.225 1.00 53.75 82 THR A C 1
ATOM 619 O O . THR A 1 82 ? -21.799 -28.097 -2.405 1.00 53.75 82 THR A O 1
ATOM 622 N N . THR A 1 83 ? -23.742 -28.956 -3.100 1.00 55.88 83 THR A N 1
ATOM 623 C CA . THR A 1 83 ? -23.931 -29.843 -1.965 1.00 55.88 83 THR A CA 1
ATOM 624 C C . THR A 1 83 ? -24.457 -31.173 -2.470 1.00 55.88 83 THR A C 1
ATOM 626 O O . THR A 1 83 ? -25.660 -31.399 -2.528 1.00 55.88 83 THR A O 1
ATOM 629 N N . GLY A 1 84 ? -23.520 -32.065 -2.785 1.00 60.19 84 GLY A N 1
ATOM 630 C CA . GLY A 1 84 ? -23.753 -33.504 -2.797 1.00 60.19 84 GLY A CA 1
ATOM 631 C C . GLY A 1 84 ? -24.478 -34.053 -4.025 1.00 60.19 84 GLY A C 1
ATOM 632 O O . GLY A 1 84 ? -25.471 -33.527 -4.515 1.00 60.19 84 GLY A O 1
ATOM 633 N N . TYR A 1 85 ? -23.970 -35.182 -4.502 1.00 57.62 85 TYR A N 1
ATOM 634 C CA . TYR A 1 85 ? -24.597 -36.000 -5.528 1.00 57.62 85 TYR A CA 1
ATOM 635 C C . TYR A 1 85 ? -26.037 -36.372 -5.131 1.00 57.62 85 TYR A C 1
ATOM 637 O O . TYR A 1 85 ? -26.261 -37.055 -4.131 1.00 57.62 85 TYR A O 1
ATOM 645 N N . ASN A 1 86 ? -27.013 -35.918 -5.923 1.00 64.56 86 ASN A N 1
ATOM 646 C CA . ASN A 1 86 ? -28.411 -36.322 -5.802 1.00 64.56 86 ASN A CA 1
ATOM 647 C C . ASN A 1 86 ? -28.721 -37.442 -6.821 1.00 64.56 86 ASN A C 1
ATOM 649 O O . ASN A 1 86 ? -28.908 -37.141 -8.006 1.00 64.56 86 ASN A O 1
ATOM 653 N N . PRO A 1 87 ? -28.819 -38.719 -6.399 1.00 66.56 87 PRO A N 1
ATOM 654 C CA . PRO A 1 87 ? -29.000 -39.853 -7.311 1.00 66.56 87 PRO A CA 1
ATOM 655 C C . PRO A 1 87 ? -30.347 -39.842 -8.050 1.00 66.56 87 PRO A C 1
ATOM 657 O O . PRO A 1 87 ? -30.500 -40.543 -9.045 1.00 66.56 87 PRO A O 1
ATOM 660 N N . ALA A 1 88 ? -31.325 -39.044 -7.601 1.00 68.19 88 ALA A N 1
ATOM 661 C CA . ALA A 1 88 ? -32.617 -38.917 -8.276 1.00 68.19 88 ALA A CA 1
ATOM 662 C C . ALA A 1 88 ? -32.568 -38.000 -9.512 1.00 68.19 88 ALA A C 1
ATOM 664 O O . ALA A 1 88 ? -33.407 -38.132 -10.399 1.00 68.19 88 ALA A O 1
ATOM 665 N N . ILE A 1 89 ? -31.607 -37.070 -9.568 1.00 67.25 89 ILE A N 1
ATOM 666 C CA . ILE A 1 89 ? -31.458 -36.100 -10.667 1.00 67.25 89 ILE A CA 1
ATOM 667 C C . ILE A 1 89 ? -30.307 -36.504 -11.599 1.00 67.25 89 ILE A C 1
ATOM 669 O O . ILE A 1 89 ? -30.390 -36.277 -12.803 1.00 67.25 89 ILE A O 1
ATOM 673 N N . HIS A 1 90 ? -29.247 -37.112 -11.056 1.00 64.31 90 HIS A N 1
ATOM 674 C CA . HIS A 1 90 ? -27.978 -37.299 -11.768 1.00 64.31 90 HIS A CA 1
ATOM 675 C C . HIS A 1 90 ? -27.710 -38.721 -12.292 1.00 64.31 90 HIS A C 1
ATOM 677 O O . HIS A 1 90 ? -26.689 -38.912 -12.941 1.00 64.31 90 HIS A O 1
ATOM 683 N N . GLY A 1 91 ? -28.605 -39.697 -12.080 1.00 71.31 91 GLY A N 1
ATOM 684 C CA . GLY A 1 91 ? -28.370 -41.080 -12.529 1.00 71.31 91 GLY A CA 1
ATOM 685 C C . GLY A 1 91 ? -27.178 -41.719 -11.816 1.00 71.31 91 GLY A C 1
ATOM 686 O O . GLY A 1 91 ? -26.814 -41.270 -10.736 1.00 71.31 91 GLY A O 1
ATOM 687 N N . ASP A 1 92 ? -26.587 -42.773 -12.372 1.00 71.88 92 ASP A N 1
ATOM 688 C CA . ASP A 1 92 ? -25.374 -43.415 -11.860 1.00 71.88 92 ASP A CA 1
ATOM 689 C C . ASP A 1 92 ? -24.186 -42.438 -11.777 1.00 71.88 92 ASP A C 1
ATOM 691 O O . ASP A 1 92 ? -24.002 -41.561 -12.615 1.00 71.88 92 ASP A O 1
ATOM 695 N N . TYR A 1 93 ? -23.407 -42.540 -10.698 1.00 68.25 93 TYR A N 1
ATOM 696 C CA . TYR A 1 93 ? -22.328 -41.604 -10.388 1.00 68.25 93 TYR A CA 1
ATOM 697 C C . TYR A 1 93 ? -21.230 -41.663 -11.460 1.00 68.25 93 TYR A C 1
ATOM 699 O O . TYR A 1 93 ? -20.439 -42.607 -11.480 1.00 68.25 93 TYR A O 1
ATOM 707 N N . ASP A 1 94 ? -21.158 -40.639 -12.317 1.00 74.62 94 ASP A N 1
ATOM 708 C CA . ASP A 1 94 ? -20.068 -40.463 -13.281 1.00 74.62 94 ASP A CA 1
ATOM 709 C C . ASP A 1 94 ? -18.896 -39.681 -12.645 1.00 74.62 94 ASP A C 1
ATOM 711 O O . ASP A 1 94 ? -19.028 -38.483 -12.365 1.00 74.62 94 ASP A O 1
ATOM 715 N N . PRO A 1 95 ? -17.729 -40.318 -12.421 1.00 74.38 95 PRO A N 1
ATOM 716 C CA . PRO A 1 95 ? -16.559 -39.671 -11.828 1.00 74.38 95 PRO A CA 1
ATOM 717 C C . PRO A 1 95 ? -15.896 -38.627 -12.741 1.00 74.38 95 PRO A C 1
ATOM 719 O O . PRO A 1 95 ? -14.999 -37.917 -12.290 1.00 74.38 95 PRO A O 1
ATOM 722 N N . THR A 1 96 ? -16.290 -38.530 -14.014 1.00 77.56 96 THR A N 1
ATOM 723 C CA . THR A 1 96 ? -15.733 -37.569 -14.980 1.00 77.56 96 THR A CA 1
ATOM 724 C C . THR A 1 96 ? -16.578 -36.306 -15.153 1.00 77.56 96 THR A C 1
ATOM 726 O O . THR A 1 96 ? -16.154 -35.375 -15.842 1.00 77.56 96 THR A O 1
ATOM 729 N N . ALA A 1 97 ? -17.747 -36.233 -14.512 1.00 73.00 97 ALA A N 1
ATOM 730 C CA . ALA A 1 97 ? -18.662 -35.111 -14.658 1.00 73.00 97 ALA A CA 1
ATOM 731 C C . ALA A 1 97 ? -18.160 -33.824 -13.974 1.00 73.00 97 ALA A C 1
ATOM 733 O O . ALA A 1 97 ? -17.451 -33.854 -12.969 1.00 73.00 97 ALA A O 1
ATOM 734 N N . TRP A 1 98 ? -18.601 -32.670 -14.490 1.00 68.50 98 TRP A N 1
ATOM 735 C CA . TRP A 1 98 ? -18.218 -31.334 -14.004 1.00 68.50 98 TRP A CA 1
ATOM 736 C C . TRP A 1 98 ? -18.489 -31.120 -12.505 1.00 68.50 98 TRP A C 1
ATOM 738 O O . TRP A 1 98 ? -17.716 -30.450 -11.832 1.00 68.50 98 TRP A O 1
ATOM 748 N N . TYR A 1 99 ? -19.540 -31.743 -11.959 1.00 65.25 99 TYR A N 1
ATOM 749 C CA . TYR A 1 99 ? -19.866 -31.675 -10.529 1.00 65.25 99 TYR A CA 1
ATOM 750 C C . TYR A 1 99 ? -18.967 -32.558 -9.642 1.00 65.25 99 TYR A C 1
ATOM 752 O O . TYR A 1 99 ? -18.929 -32.362 -8.430 1.00 65.25 99 TYR A O 1
ATOM 760 N N . ALA A 1 100 ? -18.285 -33.556 -10.216 1.00 68.75 100 ALA A N 1
ATOM 761 C CA . ALA A 1 100 ? -17.381 -34.462 -9.503 1.00 68.75 100 ALA A CA 1
ATOM 762 C C . ALA A 1 100 ? -15.933 -33.943 -9.490 1.00 68.75 100 ALA A C 1
ATOM 764 O O . ALA A 1 100 ? -15.105 -34.410 -8.706 1.00 68.75 100 ALA A O 1
ATOM 765 N N . GLN A 1 101 ? -15.623 -32.956 -10.333 1.00 67.12 101 GLN A N 1
ATOM 766 C CA . GLN A 1 101 ? -14.350 -32.255 -10.303 1.00 67.12 101 GLN A CA 1
ATOM 767 C C . GLN A 1 101 ? -14.369 -31.258 -9.148 1.00 67.12 101 GLN A C 1
ATOM 769 O O . GLN A 1 101 ? -14.939 -30.174 -9.244 1.00 67.12 101 GLN A O 1
ATOM 774 N N . SER A 1 102 ? -13.715 -31.619 -8.043 1.00 59.75 102 SER A N 1
ATOM 775 C CA . SER A 1 102 ? -13.291 -30.633 -7.052 1.00 59.75 102 SER A CA 1
ATOM 776 C C . SER A 1 102 ? -12.526 -29.546 -7.799 1.00 59.75 102 SER A C 1
ATOM 778 O O . SER A 1 102 ? -11.516 -29.862 -8.432 1.00 59.75 102 SER A O 1
ATOM 780 N N . SER A 1 103 ? -13.021 -28.309 -7.766 1.00 57.59 103 SER A N 1
ATOM 781 C CA . SER A 1 103 ? -12.359 -27.141 -8.342 1.00 57.59 103 SER A CA 1
ATOM 782 C C . SER A 1 103 ? -10.905 -27.129 -7.878 1.00 57.59 103 SER A C 1
ATOM 784 O O . SER A 1 103 ? -10.620 -26.809 -6.722 1.00 57.59 103 SER A O 1
ATOM 786 N N . ALA A 1 104 ? -9.995 -27.567 -8.749 1.00 55.53 104 ALA A N 1
ATOM 787 C CA . ALA A 1 104 ? -8.574 -27.479 -8.489 1.00 55.53 104 ALA A CA 1
ATOM 788 C C . ALA A 1 104 ? -8.269 -25.986 -8.336 1.00 55.53 104 ALA A C 1
ATOM 790 O O . ALA A 1 104 ? -8.679 -25.220 -9.211 1.00 55.53 104 ALA A O 1
ATOM 791 N N . PRO A 1 105 ? -7.631 -25.547 -7.239 1.00 54.41 105 PRO A N 1
ATOM 792 C CA . PRO A 1 105 ? -7.261 -24.152 -7.111 1.00 54.41 105 PRO A CA 1
ATOM 793 C C . PRO A 1 105 ? -6.319 -23.826 -8.268 1.00 54.41 105 PRO A C 1
ATOM 795 O O . PRO A 1 105 ? -5.236 -24.403 -8.392 1.00 54.41 105 PRO A O 1
ATOM 798 N N . GLU A 1 106 ? -6.786 -22.956 -9.156 1.00 49.44 106 GLU A N 1
ATOM 799 C CA . GLU A 1 106 ? -5.980 -22.349 -10.199 1.00 49.44 106 GLU A CA 1
ATOM 800 C C . GLU A 1 106 ? -4.805 -21.672 -9.486 1.00 49.44 106 GLU A C 1
ATOM 802 O O . GLU A 1 106 ? -4.991 -20.872 -8.569 1.00 49.44 106 GLU A O 1
ATOM 807 N N . ALA A 1 107 ? -3.589 -22.120 -9.795 1.00 45.34 107 ALA A N 1
ATOM 808 C CA . ALA A 1 107 ? -2.381 -21.657 -9.137 1.00 45.34 107 ALA A CA 1
ATOM 809 C C . ALA A 1 107 ? -2.052 -20.243 -9.625 1.00 45.34 107 ALA A C 1
ATOM 811 O O . ALA A 1 107 ? -1.179 -20.050 -10.472 1.00 45.34 107 ALA A O 1
ATOM 812 N N . ASP A 1 108 ? -2.747 -19.252 -9.073 1.00 50.03 108 ASP A N 1
ATOM 813 C CA . ASP A 1 108 ? -2.220 -17.900 -8.997 1.00 50.03 108 ASP A CA 1
ATOM 814 C C . ASP A 1 108 ? -0.851 -17.965 -8.303 1.00 50.03 108 ASP A C 1
ATOM 816 O O . ASP A 1 108 ? -0.676 -18.759 -7.368 1.00 50.03 108 ASP A O 1
ATOM 820 N N . PRO A 1 109 ? 0.149 -17.166 -8.719 1.00 46.81 109 PRO A N 1
ATOM 821 C CA . PRO A 1 109 ? 1.407 -17.047 -7.998 1.00 46.81 109 PRO A CA 1
ATOM 822 C C . PRO A 1 109 ? 1.141 -16.320 -6.674 1.00 46.81 109 PRO A C 1
ATOM 824 O O . PRO A 1 109 ? 1.442 -15.139 -6.505 1.00 46.81 109 PRO A O 1
ATOM 827 N N . ALA A 1 110 ? 0.542 -17.043 -5.730 1.00 47.81 110 ALA A N 1
ATOM 828 C CA . ALA A 1 110 ? 0.367 -16.639 -4.360 1.00 47.81 110 ALA A CA 1
ATOM 829 C C . ALA A 1 110 ? 1.763 -16.409 -3.792 1.00 47.81 110 ALA A C 1
ATOM 831 O O . ALA A 1 110 ? 2.575 -17.330 -3.653 1.00 47.81 110 ALA A O 1
ATOM 832 N N . GLN A 1 111 ? 2.048 -15.146 -3.485 1.00 54.12 111 GLN A N 1
ATOM 833 C CA . GLN A 1 111 ? 3.095 -14.804 -2.541 1.00 54.12 111 GLN A CA 1
ATOM 834 C C . GLN A 1 111 ? 2.918 -15.733 -1.338 1.00 54.12 111 GLN A C 1
ATOM 836 O O . GLN A 1 111 ? 1.806 -15.873 -0.829 1.00 54.12 111 GLN A O 1
ATOM 841 N N . ALA A 1 112 ? 3.981 -16.431 -0.946 1.00 54.91 112 ALA A N 1
ATOM 842 C CA . ALA A 1 112 ? 3.965 -17.338 0.190 1.00 54.91 112 ALA A CA 1
ATOM 843 C C . ALA A 1 112 ? 3.730 -16.524 1.472 1.00 54.91 112 ALA A C 1
ATOM 845 O O . ALA A 1 112 ? 4.672 -16.107 2.142 1.00 54.91 112 ALA A O 1
ATOM 846 N N . ILE A 1 113 ? 2.467 -16.227 1.765 1.00 60.66 113 ILE A N 1
ATOM 847 C CA . ILE A 1 113 ? 2.045 -15.560 2.988 1.00 60.66 113 ILE A CA 1
ATOM 848 C C . ILE A 1 113 ? 2.038 -16.643 4.061 1.00 60.66 113 ILE A C 1
ATOM 850 O O . ILE A 1 113 ? 1.250 -17.589 3.993 1.00 60.66 113 ILE A O 1
ATOM 854 N N . ASP A 1 114 ? 2.957 -16.509 5.018 1.00 71.75 114 ASP A N 1
ATOM 855 C CA . ASP A 1 114 ? 3.051 -17.349 6.211 1.00 71.75 114 ASP A CA 1
ATOM 856 C C . ASP A 1 114 ? 1.646 -17.537 6.826 1.00 71.75 114 ASP A C 1
ATOM 858 O O . ASP A 1 114 ? 0.958 -16.538 7.057 1.00 71.75 114 ASP A O 1
ATOM 862 N N . PRO A 1 115 ? 1.170 -18.772 7.080 1.00 72.75 115 PRO A N 1
ATOM 863 C CA . PRO A 1 115 ? -0.144 -19.006 7.683 1.00 72.75 115 PRO A CA 1
ATOM 864 C C . PRO A 1 115 ? -0.328 -18.281 9.025 1.00 72.75 115 PRO A C 1
ATOM 866 O O . PRO A 1 115 ? -1.451 -17.927 9.373 1.00 72.75 115 PRO A O 1
ATOM 869 N N . ALA A 1 116 ? 0.753 -17.984 9.757 1.00 74.69 116 ALA A N 1
ATOM 870 C CA . ALA A 1 116 ? 0.681 -17.149 10.955 1.00 74.69 116 ALA A CA 1
ATOM 871 C C . ALA A 1 116 ? 0.307 -15.686 10.640 1.00 74.69 116 ALA A C 1
ATOM 873 O O . ALA A 1 116 ? -0.421 -15.059 11.408 1.00 74.69 116 ALA A O 1
ATOM 874 N N . ALA A 1 117 ? 0.742 -15.157 9.493 1.00 73.56 117 ALA A N 1
ATOM 875 C CA . ALA A 1 117 ? 0.409 -13.810 9.030 1.00 73.56 117 ALA A CA 1
ATOM 876 C C . ALA A 1 117 ? -1.033 -13.697 8.495 1.00 73.56 117 ALA A C 1
ATOM 878 O O . ALA A 1 117 ? -1.579 -12.599 8.415 1.00 73.56 117 ALA A O 1
ATOM 879 N N . GLN A 1 118 ? -1.687 -14.819 8.171 1.00 72.75 118 GLN A N 1
ATOM 880 C CA . GLN A 1 118 ? -3.083 -14.824 7.710 1.00 72.75 118 GLN A CA 1
ATOM 881 C C . GLN A 1 118 ? -4.080 -14.468 8.826 1.00 72.75 118 GLN A C 1
ATOM 883 O O . GLN A 1 118 ? -5.168 -13.976 8.541 1.00 72.75 118 GLN A O 1
ATOM 888 N N . TYR A 1 119 ? -3.704 -14.665 10.094 1.00 81.06 119 TYR A N 1
ATOM 889 C CA . TYR A 1 119 ? -4.535 -14.319 11.256 1.00 81.06 119 TYR A CA 1
ATOM 890 C C . TYR A 1 119 ? -4.134 -12.997 11.923 1.00 81.06 119 TYR A C 1
ATOM 892 O O . TYR A 1 119 ? -4.775 -12.572 12.887 1.00 81.06 119 TYR A O 1
ATOM 900 N N . THR A 1 120 ? -3.088 -12.323 11.435 1.00 84.88 120 THR A N 1
ATOM 901 C CA . THR A 1 120 ? -2.681 -11.019 11.965 1.00 84.88 120 THR A CA 1
ATOM 902 C C . THR A 1 120 ? -3.446 -9.901 11.269 1.00 84.88 120 THR A C 1
ATOM 904 O O . THR A 1 120 ? -3.178 -9.582 10.115 1.00 84.88 120 THR A O 1
ATOM 907 N N . ALA A 1 121 ? -4.377 -9.273 11.987 1.00 81.75 121 ALA A N 1
ATOM 908 C CA . ALA A 1 121 ? -5.005 -8.031 11.555 1.00 81.75 121 ALA A CA 1
ATOM 909 C C . ALA A 1 121 ? -4.199 -6.835 12.080 1.00 81.75 121 ALA A C 1
ATOM 911 O O . ALA A 1 121 ? -3.992 -6.698 13.287 1.00 81.75 121 ALA A O 1
ATOM 912 N N . THR A 1 122 ? -3.752 -5.957 11.184 1.00 85.00 122 THR A N 1
ATOM 913 C CA . THR A 1 122 ? -3.130 -4.676 11.537 1.00 85.00 122 THR A CA 1
ATOM 914 C C . THR A 1 122 ? -4.086 -3.535 11.197 1.00 85.00 122 THR A C 1
ATOM 916 O O . THR A 1 122 ? -4.790 -3.567 10.190 1.00 85.00 122 THR A O 1
ATOM 919 N N . ALA A 1 123 ? -4.150 -2.524 12.062 1.00 87.06 123 ALA A N 1
ATOM 920 C CA . ALA A 1 123 ? -4.977 -1.341 11.860 1.00 87.06 123 ALA A CA 1
ATOM 921 C C . ALA A 1 123 ? -4.173 -0.087 12.209 1.00 87.06 123 ALA A C 1
ATOM 923 O O . ALA A 1 123 ? -3.426 -0.075 13.190 1.00 87.06 123 ALA A O 1
ATOM 924 N N . ALA A 1 124 ? -4.337 0.966 11.409 1.00 89.00 124 ALA A N 1
ATOM 925 C CA . ALA A 1 124 ? -3.746 2.271 11.668 1.00 89.00 124 ALA A CA 1
ATOM 926 C C . ALA A 1 124 ? -4.782 3.191 12.329 1.00 89.00 124 ALA A C 1
ATOM 928 O O . ALA A 1 124 ? -5.948 3.229 11.932 1.00 89.00 124 ALA A O 1
ATOM 929 N N . PHE A 1 125 ? -4.350 3.955 13.333 1.00 90.38 125 PHE A N 1
ATOM 930 C CA . PHE A 1 125 ? -5.187 4.929 14.030 1.00 90.38 125 PHE A CA 1
ATOM 931 C C . PHE A 1 125 ? -4.517 6.299 14.019 1.00 90.38 125 PHE A C 1
ATOM 933 O O . PHE A 1 125 ? -3.310 6.422 14.239 1.00 90.38 125 PHE A O 1
ATOM 940 N N . ASN A 1 126 ? -5.312 7.346 13.812 1.00 90.00 126 ASN A N 1
ATOM 941 C CA . ASN A 1 126 ? -4.822 8.714 13.875 1.00 90.00 126 ASN A CA 1
ATOM 942 C C . ASN A 1 126 ? -4.421 9.057 15.317 1.00 90.00 126 ASN A C 1
ATOM 944 O O . ASN A 1 126 ? -5.257 9.012 16.217 1.00 90.00 126 ASN A O 1
ATOM 948 N N . ARG A 1 127 ? -3.175 9.488 15.534 1.00 88.19 127 ARG A N 1
ATOM 949 C CA . ARG A 1 127 ? -2.675 9.884 16.861 1.00 88.19 127 ARG A CA 1
ATOM 950 C C . ARG A 1 127 ? -3.513 10.978 17.538 1.00 88.19 127 ARG A C 1
ATOM 952 O O . ARG A 1 127 ? -3.625 10.972 18.758 1.00 88.19 127 ARG A O 1
ATOM 959 N N . PHE A 1 128 ? -4.046 11.933 16.779 1.00 89.94 128 PHE A N 1
ATOM 960 C CA . PHE A 1 128 ? -4.747 13.094 17.336 1.00 89.94 128 PHE A CA 1
ATOM 961 C C . PHE A 1 128 ? -6.240 12.853 17.542 1.00 89.94 128 PHE A C 1
ATOM 963 O O . PHE A 1 128 ? -6.811 13.382 18.488 1.00 89.94 128 PHE A O 1
ATOM 970 N N . THR A 1 129 ? -6.882 12.067 16.676 1.00 92.06 129 THR A N 1
ATOM 971 C CA . THR A 1 129 ? -8.335 11.834 16.752 1.00 92.06 129 THR A CA 1
ATOM 972 C C . THR A 1 129 ? -8.711 10.435 17.233 1.00 92.06 129 THR A C 1
ATOM 974 O O . THR A 1 129 ? -9.890 10.172 17.457 1.00 92.06 129 THR A O 1
ATOM 977 N N . GLY A 1 130 ? -7.746 9.519 17.351 1.00 91.56 130 GLY A N 1
ATOM 978 C CA . GLY A 1 130 ? -7.970 8.110 17.688 1.00 91.56 130 GLY A CA 1
ATOM 979 C C . GLY A 1 130 ? -8.818 7.349 16.664 1.00 91.56 130 GLY A C 1
ATOM 980 O O . GLY A 1 130 ? -9.176 6.198 16.893 1.00 91.56 130 GLY A O 1
ATOM 981 N N . ARG A 1 131 ? -9.187 7.980 15.542 1.00 91.56 131 ARG A N 1
ATOM 982 C CA . ARG A 1 131 ? -10.036 7.373 14.517 1.00 91.56 131 ARG A CA 1
ATOM 983 C C . ARG A 1 131 ? -9.235 6.382 13.689 1.00 91.56 131 ARG A C 1
ATOM 985 O O . ARG A 1 131 ? -8.058 6.613 13.412 1.00 91.56 131 ARG A O 1
ATOM 992 N N . TYR A 1 132 ? -9.910 5.318 13.269 1.00 91.50 132 TYR A N 1
ATOM 993 C CA . TYR A 1 132 ? -9.393 4.389 12.275 1.00 91.50 132 TYR A CA 1
ATOM 994 C C . TYR A 1 132 ? -9.000 5.146 11.002 1.00 91.50 132 TYR A C 1
ATOM 996 O O . TYR A 1 132 ? -9.728 6.033 10.547 1.00 91.50 132 TYR A O 1
ATOM 1004 N N . GLN A 1 133 ? -7.836 4.815 10.457 1.00 90.69 133 GLN A N 1
ATOM 1005 C CA . GLN A 1 133 ? -7.338 5.340 9.195 1.00 90.69 133 GLN A CA 1
ATOM 1006 C C . GLN A 1 133 ? -7.211 4.203 8.191 1.00 90.69 133 GLN A C 1
ATOM 1008 O O . GLN A 1 133 ? -6.821 3.090 8.542 1.00 90.69 133 GLN A O 1
ATOM 1013 N N . ALA A 1 134 ? -7.537 4.509 6.933 1.00 87.81 134 ALA A N 1
ATOM 1014 C CA . A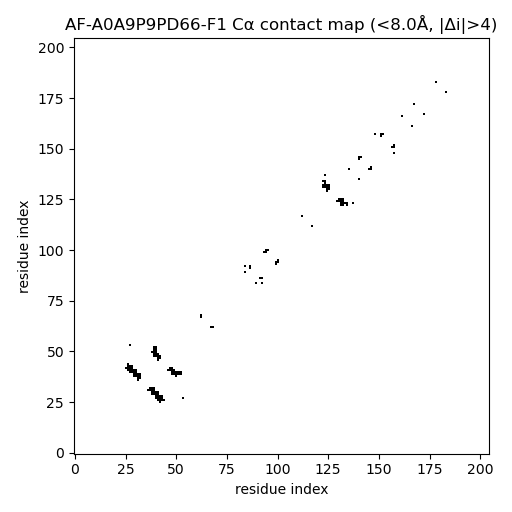LA A 1 134 ? -7.310 3.591 5.829 1.00 87.81 134 ALA A CA 1
ATOM 1015 C C . ALA A 1 134 ? -5.833 3.182 5.779 1.00 87.81 134 ALA A C 1
ATOM 1017 O O . ALA A 1 134 ? -4.952 4.001 6.052 1.00 87.81 134 ALA A O 1
ATOM 1018 N N . ALA A 1 135 ? -5.575 1.939 5.373 1.00 83.12 135 ALA A N 1
ATOM 1019 C CA . ALA A 1 135 ? -4.225 1.391 5.256 1.00 83.12 135 ALA A CA 1
ATOM 1020 C C . ALA A 1 135 ? -3.334 2.162 4.260 1.00 83.12 135 ALA A C 1
ATOM 1022 O O . ALA A 1 135 ? -2.119 2.016 4.289 1.00 83.12 135 ALA A O 1
ATOM 1023 N N . ASP A 1 136 ? -3.908 3.014 3.410 1.00 81.94 136 ASP A N 1
ATOM 1024 C CA . ASP A 1 136 ? -3.161 3.874 2.488 1.00 81.94 136 ASP A CA 1
ATOM 1025 C C . ASP A 1 136 ? -2.675 5.183 3.134 1.00 81.94 136 ASP A C 1
ATOM 1027 O O . ASP A 1 136 ? -1.875 5.916 2.549 1.00 81.94 136 ASP A O 1
ATOM 1031 N N . LEU A 1 137 ? -3.147 5.519 4.337 1.00 83.50 137 LEU A N 1
ATOM 1032 C CA . LEU A 1 137 ? -2.824 6.766 5.039 1.00 83.50 137 LEU A CA 1
ATOM 1033 C C . LEU A 1 137 ? -1.773 6.555 6.136 1.00 83.50 137 LEU A C 1
ATOM 1035 O O . LEU A 1 137 ? -1.843 7.127 7.223 1.00 83.50 137 LEU A O 1
ATOM 1039 N N . ASN A 1 138 ? -0.764 5.747 5.825 1.00 85.25 138 ASN A N 1
ATOM 1040 C CA . ASN A 1 138 ? 0.310 5.410 6.752 1.00 85.25 138 ASN A CA 1
ATOM 1041 C C . ASN A 1 138 ? 1.454 6.433 6.683 1.00 85.25 138 ASN A C 1
ATOM 1043 O O . ASN A 1 138 ? 1.666 7.041 5.631 1.00 85.25 138 ASN A O 1
ATOM 1047 N N . PRO A 1 139 ? 2.262 6.576 7.749 1.00 84.56 139 PRO A N 1
ATOM 1048 C CA . PRO A 1 139 ? 3.467 7.410 7.742 1.00 84.56 139 PRO A CA 1
ATOM 1049 C C . PRO A 1 139 ? 4.419 7.117 6.574 1.00 84.56 139 PRO A C 1
ATOM 1051 O O . PRO A 1 139 ? 4.973 8.046 5.994 1.00 84.56 139 PRO A O 1
ATOM 1054 N N . GLU A 1 140 ? 4.531 5.849 6.169 1.00 85.12 140 GLU A N 1
ATOM 1055 C CA . GLU A 1 140 ? 5.338 5.405 5.020 1.00 85.12 140 GLU A CA 1
ATOM 1056 C C . GLU A 1 140 ? 4.930 6.081 3.704 1.00 85.12 140 GLU A C 1
ATOM 1058 O O . GLU A 1 140 ? 5.752 6.320 2.815 1.00 85.12 140 GLU A O 1
ATOM 1063 N N . ASN A 1 141 ? 3.661 6.477 3.587 1.00 86.88 141 ASN A N 1
ATOM 1064 C CA . ASN A 1 141 ? 3.163 7.160 2.408 1.00 86.88 141 ASN A CA 1
ATOM 1065 C C . ASN A 1 141 ? 3.531 8.648 2.409 1.00 86.88 141 ASN A C 1
ATOM 1067 O O . ASN A 1 141 ? 3.471 9.256 1.348 1.00 86.88 141 ASN A O 1
ATOM 1071 N N . PHE A 1 142 ? 3.968 9.250 3.518 1.00 87.50 142 PHE A N 1
ATOM 1072 C CA . PHE A 1 142 ? 4.315 10.676 3.619 1.00 87.50 142 PHE A CA 1
ATOM 1073 C C . PHE A 1 142 ? 5.824 10.946 3.495 1.00 87.50 142 PHE A C 1
ATOM 1075 O O . PHE A 1 142 ? 6.388 11.735 4.249 1.00 87.50 142 PHE A O 1
ATOM 1082 N N . ASN A 1 143 ? 6.478 10.320 2.517 1.00 91.75 143 ASN A N 1
ATOM 1083 C CA . ASN A 1 143 ? 7.862 10.615 2.140 1.00 91.75 143 ASN A CA 1
ATOM 1084 C C . ASN A 1 143 ? 7.928 11.430 0.826 1.00 91.75 143 ASN A C 1
ATOM 1086 O O . ASN A 1 143 ? 6.936 11.550 0.096 1.00 91.75 143 ASN A O 1
ATOM 1090 N N . ASP A 1 144 ? 9.092 12.016 0.528 1.00 92.69 144 ASP A N 1
ATOM 1091 C CA . ASP A 1 144 ? 9.282 12.857 -0.665 1.00 92.69 144 ASP A CA 1
ATOM 1092 C C . ASP A 1 144 ? 9.097 12.080 -1.978 1.00 92.69 144 ASP A C 1
ATOM 1094 O O . ASP A 1 144 ? 8.581 12.626 -2.957 1.00 92.69 144 ASP A O 1
ATOM 1098 N N . GLU A 1 145 ? 9.437 10.791 -2.001 1.00 89.62 145 GLU A N 1
ATOM 1099 C CA . GLU A 1 145 ? 9.274 9.942 -3.181 1.00 89.62 145 GLU A CA 1
ATOM 1100 C C . GLU A 1 145 ? 7.792 9.705 -3.503 1.00 89.62 145 GLU A C 1
ATOM 1102 O O . GLU A 1 145 ? 7.340 10.024 -4.599 1.00 89.62 145 GLU A O 1
ATOM 1107 N N . ASN A 1 146 ? 6.990 9.291 -2.525 1.00 90.88 146 ASN A N 1
ATOM 1108 C CA . ASN A 1 146 ? 5.543 9.117 -2.649 1.00 90.88 146 ASN A CA 1
ATOM 1109 C C . ASN A 1 146 ? 4.826 10.440 -2.934 1.00 90.88 146 ASN A C 1
ATOM 1111 O O . ASN A 1 146 ? 3.830 10.475 -3.664 1.00 90.88 146 ASN A O 1
ATOM 1115 N N . LYS A 1 147 ? 5.336 11.554 -2.398 1.00 91.44 147 LYS A N 1
ATOM 1116 C CA . LYS A 1 147 ? 4.852 12.894 -2.739 1.00 91.44 147 LYS A CA 1
ATOM 1117 C C . LYS A 1 147 ? 5.111 13.222 -4.209 1.00 91.44 147 LYS A C 1
ATOM 1119 O O . LYS A 1 147 ? 4.171 13.610 -4.902 1.00 91.44 147 LYS A O 1
ATOM 1124 N N . SER A 1 148 ? 6.342 13.056 -4.692 1.00 92.50 148 SER A N 1
ATOM 1125 C CA . SER A 1 148 ? 6.688 13.332 -6.092 1.00 92.50 148 SER A CA 1
ATOM 1126 C C . SER A 1 148 ? 5.956 12.393 -7.052 1.00 92.50 148 SER A C 1
ATOM 1128 O O . SER A 1 148 ? 5.429 12.852 -8.060 1.00 92.50 148 SER A O 1
ATOM 1130 N N . ARG A 1 149 ? 5.797 11.115 -6.692 1.00 90.75 149 ARG A N 1
ATOM 1131 C CA . ARG A 1 149 ? 4.982 10.138 -7.420 1.00 90.75 149 ARG A CA 1
ATOM 1132 C C . ARG A 1 149 ? 3.531 10.598 -7.553 1.00 90.75 149 ARG A C 1
ATOM 1134 O O . ARG A 1 149 ? 3.017 10.625 -8.663 1.00 90.75 149 ARG A O 1
ATOM 1141 N N . ARG A 1 150 ? 2.881 11.052 -6.473 1.00 90.25 150 ARG A N 1
ATOM 1142 C CA . ARG A 1 150 ? 1.512 11.607 -6.545 1.00 90.25 150 ARG A CA 1
ATOM 1143 C C . ARG A 1 150 ? 1.414 12.860 -7.415 1.00 90.25 150 ARG A C 1
ATOM 1145 O O . ARG A 1 150 ? 0.426 13.027 -8.119 1.00 90.25 150 ARG A O 1
ATOM 1152 N N . GLN A 1 151 ? 2.427 13.725 -7.382 1.00 92.44 151 GLN A N 1
ATOM 1153 C CA . GLN A 1 151 ? 2.472 14.921 -8.230 1.00 92.44 151 GLN A CA 1
ATOM 1154 C C . GLN A 1 151 ? 2.673 14.569 -9.709 1.00 92.44 151 GLN A C 1
ATOM 1156 O O . GLN A 1 151 ? 2.006 15.141 -10.567 1.00 92.44 151 GLN A O 1
ATOM 1161 N N . MET A 1 152 ? 3.559 13.619 -10.015 1.00 92.62 152 MET A N 1
ATOM 1162 C CA . MET A 1 152 ? 3.824 13.171 -11.383 1.00 92.62 152 MET A CA 1
ATOM 1163 C C . MET A 1 152 ? 2.651 12.380 -11.961 1.00 92.62 152 MET A C 1
ATOM 1165 O O . MET A 1 152 ? 2.307 12.610 -13.117 1.00 92.62 152 MET A O 1
ATOM 1169 N N . ASN A 1 153 ? 1.980 11.554 -11.150 1.00 90.94 153 ASN A N 1
ATOM 1170 C CA . ASN A 1 153 ? 0.788 10.792 -11.542 1.00 90.94 153 ASN A CA 1
ATOM 1171 C C . ASN A 1 153 ? -0.381 11.671 -12.017 1.00 90.94 153 ASN A C 1
ATOM 1173 O O . ASN A 1 153 ? -1.273 11.179 -12.699 1.00 90.94 153 ASN A O 1
ATOM 1177 N N . ALA A 1 154 ? -0.393 12.967 -11.685 1.00 91.06 154 ALA A N 1
ATOM 1178 C CA . ALA A 1 154 ? -1.404 13.899 -12.185 1.00 91.06 154 ALA A CA 1
ATOM 1179 C C . ALA A 1 154 ? -1.217 14.260 -13.672 1.00 91.06 154 ALA A C 1
ATOM 1181 O O . ALA A 1 154 ? -2.176 14.652 -14.331 1.00 91.06 154 ALA A O 1
ATOM 1182 N N . PHE A 1 155 ? 0.008 14.151 -14.196 1.00 91.81 155 PHE A N 1
ATOM 1183 C CA . PHE A 1 155 ? 0.357 14.560 -15.563 1.00 91.81 155 PHE A CA 1
ATOM 1184 C C . PHE A 1 155 ? 0.868 13.409 -16.427 1.00 91.81 155 PHE A C 1
ATOM 1186 O O . PHE A 1 155 ? 0.729 13.443 -17.649 1.00 91.81 155 PHE A O 1
ATOM 1193 N N . PHE A 1 156 ? 1.469 12.402 -15.803 1.00 91.56 156 PHE A N 1
ATOM 1194 C CA . PHE A 1 156 ? 2.086 11.268 -16.464 1.00 91.56 156 PHE A CA 1
ATOM 1195 C C . PHE A 1 156 ? 1.575 9.983 -15.838 1.00 91.56 156 PHE A C 1
ATOM 1197 O O . PHE A 1 156 ? 1.486 9.873 -14.620 1.00 91.56 156 PHE A O 1
ATOM 1204 N N . ASP A 1 157 ? 1.313 8.983 -16.667 1.00 87.56 157 ASP A N 1
ATOM 1205 C CA . ASP A 1 157 ? 1.086 7.628 -16.185 1.00 87.56 157 ASP A CA 1
ATOM 1206 C C . ASP A 1 157 ? 2.440 7.005 -15.802 1.00 87.56 157 ASP A C 1
ATOM 1208 O O . ASP A 1 157 ? 3.094 6.322 -16.597 1.00 87.56 157 ASP A O 1
ATOM 1212 N N . VAL A 1 158 ? 2.924 7.341 -14.600 1.00 84.62 158 VAL A N 1
ATOM 1213 C CA . VAL A 1 158 ? 4.221 6.873 -14.084 1.00 84.62 158 VAL A CA 1
ATOM 1214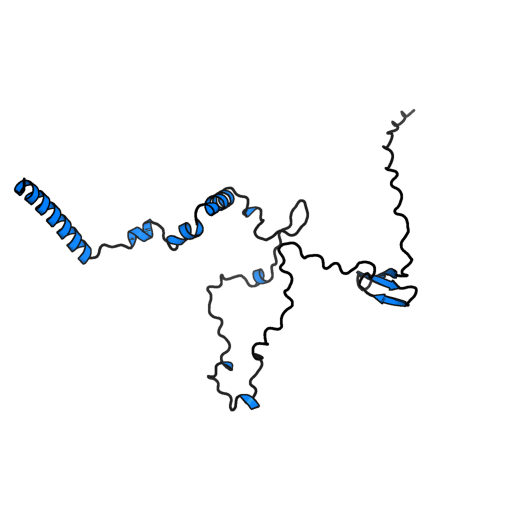 C C . VAL A 1 158 ? 4.217 5.356 -13.928 1.00 84.62 158 VAL A C 1
ATOM 1216 O O . VAL A 1 158 ? 5.258 4.731 -14.110 1.00 84.62 158 VAL A O 1
ATOM 1219 N N . ASP A 1 159 ? 3.059 4.757 -13.645 1.00 83.88 159 ASP A N 1
ATOM 1220 C CA . ASP A 1 159 ? 2.917 3.311 -13.497 1.00 83.88 159 ASP A CA 1
ATOM 1221 C C . ASP A 1 159 ? 3.026 2.593 -14.834 1.00 83.88 159 ASP A C 1
ATOM 1223 O O . ASP A 1 159 ? 3.799 1.642 -14.954 1.00 83.88 159 ASP A O 1
ATOM 1227 N N . ALA A 1 160 ? 2.345 3.075 -15.874 1.00 83.88 160 ALA A N 1
ATOM 1228 C CA . ALA A 1 160 ? 2.543 2.540 -17.214 1.00 83.88 160 ALA A CA 1
ATOM 1229 C C . ALA A 1 160 ? 3.976 2.767 -17.700 1.00 83.88 160 ALA A C 1
ATOM 1231 O O . ALA A 1 160 ? 4.560 1.869 -18.300 1.00 83.88 160 ALA A O 1
ATOM 1232 N N . ALA A 1 161 ? 4.582 3.923 -17.420 1.00 81.62 161 ALA A N 1
ATOM 1233 C CA . ALA A 1 161 ? 5.966 4.189 -17.805 1.00 81.62 161 ALA A CA 1
ATOM 1234 C C . ALA A 1 161 ? 6.955 3.251 -17.088 1.00 81.62 161 ALA A C 1
ATOM 1236 O O . ALA A 1 161 ? 7.826 2.673 -17.741 1.00 81.62 161 ALA A O 1
ATOM 1237 N N . ALA A 1 162 ? 6.793 3.042 -15.779 1.00 78.19 162 ALA A N 1
ATOM 1238 C CA . ALA A 1 162 ? 7.619 2.127 -14.994 1.00 78.19 162 ALA A CA 1
ATOM 1239 C C . ALA A 1 162 ? 7.452 0.667 -15.450 1.00 78.19 162 ALA A C 1
ATOM 1241 O O . ALA A 1 162 ? 8.434 -0.072 -15.535 1.00 78.19 162 ALA A O 1
ATOM 1242 N N . ASN A 1 163 ? 6.229 0.275 -15.815 1.00 81.56 163 ASN A N 1
ATOM 1243 C CA . ASN A 1 163 ? 5.905 -1.086 -16.243 1.00 81.56 163 ASN A CA 1
ATOM 1244 C C . ASN A 1 163 ? 6.072 -1.323 -17.756 1.00 81.56 163 ASN A C 1
ATOM 1246 O O . ASN A 1 163 ? 6.071 -2.471 -18.194 1.00 81.56 163 ASN A O 1
ATOM 1250 N N . SER A 1 164 ? 6.272 -0.276 -18.565 1.00 78.88 164 SER A N 1
ATOM 1251 C CA . SER A 1 164 ? 6.368 -0.369 -20.036 1.00 78.88 164 SER A CA 1
ATOM 1252 C C . SER A 1 164 ? 7.508 -1.261 -20.526 1.00 78.88 164 SER A C 1
ATOM 1254 O O . SER A 1 164 ? 7.435 -1.839 -21.610 1.00 78.88 164 SER A O 1
ATOM 1256 N N . HIS A 1 165 ? 8.548 -1.398 -19.708 1.00 73.19 165 HIS A N 1
ATOM 1257 C CA . HIS A 1 165 ? 9.714 -2.218 -19.996 1.00 73.19 165 HIS A CA 1
ATOM 1258 C C . HIS A 1 165 ? 9.655 -3.597 -19.332 1.00 73.19 165 HIS A C 1
ATOM 1260 O O . HIS A 1 165 ? 10.646 -4.321 -19.379 1.00 73.19 165 HIS A O 1
ATOM 1266 N N . ASP A 1 166 ? 8.521 -3.999 -18.736 1.00 68.81 166 ASP A N 1
ATOM 1267 C CA . ASP A 1 166 ? 8.335 -5.349 -18.171 1.00 68.81 166 ASP A CA 1
ATOM 1268 C C . ASP A 1 166 ? 9.405 -5.661 -17.090 1.00 68.81 166 ASP A C 1
ATOM 1270 O O . ASP A 1 166 ? 9.932 -6.769 -16.984 1.00 68.81 166 ASP A O 1
ATOM 1274 N N . GLY A 1 167 ? 9.854 -4.615 -16.376 1.00 70.69 167 GLY A N 1
ATOM 1275 C CA . GLY A 1 167 ? 10.978 -4.651 -15.429 1.00 70.69 167 GLY A CA 1
ATOM 1276 C C . GLY A 1 167 ? 12.367 -4.864 -16.057 1.00 70.69 167 GLY A C 1
ATOM 1277 O O . GLY A 1 167 ? 13.367 -4.998 -15.346 1.00 70.69 167 GLY A O 1
ATOM 1278 N N . ARG A 1 168 ? 12.481 -4.903 -17.389 1.00 68.44 168 ARG A N 1
ATOM 1279 C CA . ARG A 1 168 ? 13.749 -5.108 -18.096 1.00 68.44 168 ARG A CA 1
ATOM 1280 C C . ARG A 1 168 ? 14.563 -3.823 -18.092 1.00 68.44 168 ARG A C 1
ATOM 1282 O O . ARG A 1 168 ? 14.165 -2.790 -18.617 1.00 68.44 168 ARG A O 1
ATOM 1289 N N . SER A 1 169 ? 15.772 -3.901 -17.541 1.00 71.75 169 SER A N 1
ATOM 1290 C CA . SER A 1 169 ? 16.719 -2.789 -17.640 1.00 71.75 169 SER A CA 1
ATOM 1291 C C . SER A 1 169 ? 17.018 -2.447 -19.107 1.00 71.75 169 SER A C 1
ATOM 1293 O O . SER A 1 169 ? 17.147 -3.336 -19.951 1.00 71.75 169 SER A O 1
ATOM 1295 N N . LEU A 1 170 ? 17.267 -1.166 -19.397 1.00 66.25 170 LEU A N 1
ATOM 1296 C CA . LEU A 1 170 ? 17.676 -0.677 -20.72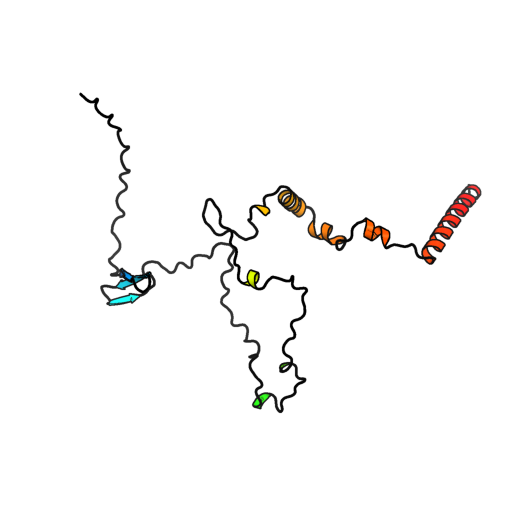4 1.00 66.25 170 LEU A CA 1
ATOM 1297 C C . LEU A 1 170 ? 18.863 -1.471 -21.316 1.00 66.25 170 LEU A C 1
ATOM 1299 O O . LEU A 1 170 ? 19.012 -1.612 -22.530 1.00 66.25 170 LEU A O 1
ATOM 1303 N N . LYS A 1 171 ? 19.739 -1.997 -20.449 1.00 67.69 171 LYS A N 1
ATOM 1304 C CA . LYS A 1 171 ? 20.880 -2.838 -20.829 1.00 67.69 171 LYS A CA 1
ATOM 1305 C C . LYS A 1 171 ? 20.448 -4.246 -21.243 1.00 67.69 171 LYS A C 1
ATOM 1307 O O . LYS A 1 171 ? 21.027 -4.776 -22.187 1.00 67.69 171 LYS A O 1
ATOM 1312 N N . ALA A 1 172 ? 19.448 -4.824 -20.579 1.00 69.44 172 ALA A N 1
ATOM 1313 C CA . ALA A 1 172 ? 18.856 -6.113 -20.936 1.00 69.44 172 ALA A CA 1
ATOM 1314 C C . ALA A 1 172 ? 18.084 -6.039 -22.264 1.00 69.44 172 ALA A C 1
ATOM 1316 O O . ALA A 1 172 ? 18.201 -6.933 -23.099 1.00 69.44 172 ALA A O 1
ATOM 1317 N N . GLU A 1 173 ? 17.383 -4.932 -22.522 1.00 66.56 173 GLU A N 1
ATOM 1318 C CA . GLU A 1 173 ? 16.726 -4.709 -23.817 1.00 66.56 173 GLU A CA 1
ATOM 1319 C C . GLU A 1 173 ? 17.732 -4.574 -24.966 1.00 66.56 173 GLU A C 1
ATOM 1321 O O . GLU A 1 173 ? 17.530 -5.092 -26.068 1.00 66.56 173 GLU A O 1
ATOM 1326 N N . ARG A 1 174 ? 18.858 -3.900 -24.705 1.00 68.00 174 ARG A N 1
ATOM 1327 C CA . ARG A 1 174 ? 19.925 -3.697 -25.696 1.00 68.00 174 ARG A CA 1
ATOM 1328 C C . ARG A 1 174 ? 20.788 -4.938 -25.910 1.00 68.00 174 ARG A C 1
ATOM 1330 O O . ARG A 1 174 ? 21.315 -5.112 -27.005 1.00 68.00 174 ARG A O 1
ATOM 1337 N N . SER A 1 175 ? 20.948 -5.796 -24.905 1.00 65.62 175 SER A N 1
ATOM 1338 C CA . SER A 1 175 ? 21.800 -6.988 -25.003 1.00 65.62 175 SER A CA 1
ATOM 1339 C C . SER A 1 175 ? 21.131 -8.159 -25.732 1.00 65.62 175 SER A C 1
ATOM 1341 O O . SER A 1 175 ? 21.836 -8.993 -26.303 1.00 65.62 175 SER A O 1
ATOM 1343 N N . GLY A 1 176 ? 19.793 -8.210 -25.773 1.00 63.38 176 GLY A N 1
ATOM 1344 C CA . GLY A 1 176 ? 19.040 -9.277 -26.443 1.00 63.38 176 GLY A CA 1
ATOM 1345 C C . GLY A 1 176 ? 19.002 -9.182 -27.974 1.00 63.38 176 GLY A C 1
ATOM 1346 O O . GLY A 1 176 ? 18.801 -10.188 -28.654 1.00 63.38 176 GLY A O 1
ATOM 1347 N N . LYS A 1 177 ? 19.236 -7.998 -28.554 1.00 68.25 177 LYS A N 1
ATOM 1348 C CA . LYS A 1 177 ? 19.088 -7.767 -30.000 1.00 68.25 177 LYS A CA 1
ATOM 1349 C C . LYS A 1 177 ? 20.395 -8.038 -30.749 1.00 68.25 177 LYS A C 1
ATOM 1351 O O . LYS A 1 177 ? 21.086 -7.133 -31.214 1.00 68.25 177 LYS A O 1
ATOM 1356 N N . LYS A 1 178 ? 20.760 -9.318 -30.856 1.00 78.62 178 LYS A N 1
ATOM 1357 C CA . LYS A 1 178 ? 21.853 -9.752 -31.736 1.00 78.62 178 LYS A CA 1
ATOM 1358 C C . LYS A 1 178 ? 21.392 -9.611 -33.187 1.00 78.62 178 LYS A C 1
ATOM 1360 O O . LYS A 1 178 ? 20.470 -10.304 -33.601 1.00 78.62 178 LYS A O 1
ATOM 1365 N N . VAL A 1 179 ? 22.035 -8.713 -33.936 1.00 80.38 179 VAL A N 1
ATOM 1366 C CA . VAL A 1 179 ? 21.735 -8.471 -35.357 1.00 80.38 179 VAL A CA 1
ATOM 1367 C C . VAL A 1 179 ? 21.792 -9.797 -36.111 1.00 80.38 179 VAL A C 1
ATOM 1369 O O . VAL A 1 179 ? 22.827 -10.473 -36.109 1.00 80.38 179 VAL A O 1
ATOM 1372 N N . SER A 1 180 ? 20.683 -10.182 -36.740 1.00 86.12 180 SER A N 1
ATOM 1373 C CA . SER A 1 180 ? 20.618 -11.444 -37.473 1.00 86.12 180 SER A CA 1
ATOM 1374 C C . SER A 1 180 ? 21.565 -11.417 -38.681 1.00 86.12 180 SER A C 1
ATOM 1376 O O . SER A 1 180 ? 21.933 -10.363 -39.209 1.00 86.12 180 SER A O 1
ATOM 1378 N N . LYS A 1 181 ? 21.986 -12.589 -39.172 1.00 86.62 181 LYS A N 1
ATOM 1379 C CA . LYS A 1 181 ? 22.866 -12.666 -40.355 1.00 86.62 181 LYS A CA 1
ATOM 1380 C C . LYS A 1 181 ? 22.227 -12.005 -41.589 1.00 86.62 181 LYS A C 1
ATOM 1382 O O . LYS A 1 181 ? 22.943 -11.441 -42.419 1.00 86.62 181 LYS A O 1
ATOM 1387 N N . ALA A 1 182 ? 20.896 -12.040 -41.679 1.00 86.81 182 ALA A N 1
ATOM 1388 C CA . ALA A 1 182 ? 20.121 -11.364 -42.714 1.00 86.81 182 ALA A CA 1
ATOM 1389 C C . ALA A 1 182 ? 20.201 -9.837 -42.571 1.00 86.81 182 ALA A C 1
ATOM 1391 O O . ALA A 1 182 ? 20.527 -9.146 -43.537 1.00 86.81 182 ALA A O 1
ATOM 1392 N N . GLU A 1 183 ? 20.012 -9.313 -41.361 1.00 88.00 183 GLU A N 1
ATOM 1393 C CA . GLU A 1 183 ? 20.155 -7.882 -41.080 1.00 88.00 183 GLU A CA 1
ATOM 1394 C C . GLU A 1 183 ? 21.582 -7.390 -41.348 1.00 88.00 183 GLU A C 1
ATOM 1396 O O . GLU A 1 183 ? 21.769 -6.344 -41.965 1.00 88.00 183 GLU A O 1
ATOM 1401 N N . LEU A 1 184 ? 22.615 -8.163 -40.991 1.00 88.31 184 LEU A N 1
ATOM 1402 C CA . LEU A 1 184 ? 24.005 -7.818 -41.315 1.00 88.31 184 LEU A CA 1
ATOM 1403 C C . LEU A 1 184 ? 24.242 -7.699 -42.826 1.00 88.31 184 LEU A C 1
ATOM 1405 O O . LEU A 1 184 ? 24.997 -6.824 -43.259 1.00 88.31 184 LEU A O 1
ATOM 1409 N N . LYS A 1 185 ? 23.613 -8.559 -43.637 1.00 92.19 185 LYS A N 1
ATOM 1410 C CA . LYS A 1 185 ? 23.690 -8.478 -45.102 1.00 92.19 185 LYS A CA 1
ATOM 1411 C C . LYS A 1 185 ? 23.014 -7.202 -45.606 1.00 92.19 185 LYS A C 1
ATOM 1413 O O . LYS A 1 185 ? 23.642 -6.451 -46.349 1.00 92.19 185 LYS A O 1
ATOM 1418 N N . GLN A 1 186 ? 21.818 -6.892 -45.108 1.00 92.81 186 GLN A N 1
ATOM 1419 C CA . GLN A 1 186 ? 21.093 -5.666 -45.456 1.00 92.81 186 GLN A CA 1
ATOM 1420 C C . GLN A 1 186 ? 21.857 -4.397 -45.047 1.00 92.81 186 GLN A C 1
ATOM 1422 O O . GLN A 1 186 ? 21.926 -3.440 -45.815 1.00 92.81 186 GLN A O 1
ATOM 1427 N N . PHE A 1 187 ? 22.500 -4.373 -43.874 1.00 92.75 187 PHE A N 1
ATOM 1428 C CA . PHE A 1 187 ? 23.332 -3.239 -43.455 1.00 92.75 187 PHE A CA 1
ATOM 1429 C C . PHE A 1 187 ? 24.571 -3.063 -44.341 1.00 92.75 187 PHE A C 1
ATOM 1431 O O . PHE A 1 187 ? 24.956 -1.930 -44.650 1.00 92.75 187 PHE A O 1
ATOM 1438 N N . LYS A 1 188 ? 25.195 -4.163 -44.780 1.00 94.12 188 LYS A N 1
ATOM 1439 C CA . LYS A 1 188 ? 26.318 -4.121 -45.729 1.00 94.12 188 LYS A CA 1
ATOM 1440 C C . LYS A 1 188 ? 25.871 -3.629 -47.105 1.00 94.12 188 LYS A C 1
ATOM 1442 O O . LYS A 1 188 ? 26.559 -2.792 -47.685 1.00 94.12 188 LYS A O 1
ATOM 1447 N N . GLU A 1 189 ? 24.718 -4.082 -47.590 1.00 93.62 189 GLU A N 1
ATOM 1448 C CA . GLU A 1 189 ? 24.124 -3.638 -48.855 1.00 93.62 189 GLU A CA 1
ATOM 1449 C C . GLU A 1 189 ? 23.734 -2.160 -48.810 1.00 93.62 189 GLU A C 1
ATOM 1451 O O . GLU A 1 189 ? 24.174 -1.410 -49.673 1.00 93.62 189 GLU A O 1
ATOM 1456 N N . LYS A 1 190 ? 23.051 -1.691 -47.757 1.00 92.81 190 LYS A N 1
ATOM 1457 C CA . LYS A 1 190 ? 22.746 -0.260 -47.563 1.00 92.81 190 LYS A CA 1
ATOM 1458 C C . LYS A 1 190 ? 24.010 0.598 -47.507 1.00 92.81 190 LYS A C 1
ATOM 1460 O O . LYS A 1 190 ? 24.059 1.680 -48.086 1.00 92.81 190 LYS A O 1
ATOM 1465 N N . ARG A 1 191 ? 25.074 0.124 -46.845 1.00 94.00 191 ARG A N 1
ATOM 1466 C CA . ARG A 1 191 ? 26.375 0.820 -46.851 1.00 94.00 191 ARG A CA 1
ATOM 1467 C C . ARG A 1 191 ? 27.015 0.845 -48.237 1.00 94.00 191 ARG A C 1
ATOM 1469 O O . ARG A 1 191 ? 27.649 1.843 -48.575 1.00 94.00 191 ARG A O 1
ATOM 1476 N N . LYS A 1 192 ? 26.889 -0.232 -49.015 1.00 93.62 192 LYS A N 1
ATOM 1477 C CA . LYS A 1 192 ? 27.391 -0.308 -50.392 1.00 93.62 192 LYS A CA 1
ATOM 1478 C C . LYS A 1 192 ? 26.603 0.631 -51.309 1.00 93.62 192 LYS A C 1
ATOM 1480 O O . LYS A 1 192 ? 27.231 1.455 -51.960 1.00 93.62 192 LYS A O 1
ATOM 1485 N N . GLN A 1 193 ? 25.273 0.605 -51.249 1.00 91.25 193 GLN A N 1
ATOM 1486 C CA . GLN A 1 193 ? 24.386 1.509 -51.984 1.00 91.25 193 GLN A CA 1
ATOM 1487 C C . GLN A 1 193 ? 24.686 2.969 -51.658 1.00 91.25 193 GLN A C 1
ATOM 1489 O O . GLN A 1 193 ? 24.951 3.735 -52.567 1.00 91.25 193 GLN A O 1
ATOM 1494 N N . LYS A 1 194 ? 24.818 3.344 -50.379 1.00 92.75 194 LYS A N 1
ATOM 1495 C CA . LYS A 1 194 ? 25.179 4.722 -49.998 1.00 92.75 194 LYS A CA 1
ATOM 1496 C C . LYS A 1 194 ? 26.544 5.163 -50.547 1.00 92.75 194 LYS A C 1
ATOM 1498 O O . LYS A 1 194 ? 26.744 6.330 -50.879 1.00 92.75 194 LYS A O 1
ATOM 1503 N N . LYS A 1 195 ? 27.514 4.244 -50.639 1.00 92.94 195 LYS A N 1
ATOM 1504 C CA . LYS A 1 195 ? 28.820 4.517 -51.268 1.00 92.94 195 LYS A CA 1
ATOM 1505 C C . LYS A 1 195 ? 28.698 4.651 -52.784 1.00 92.94 195 LYS A C 1
ATOM 1507 O O . LYS A 1 195 ? 29.348 5.520 -53.353 1.00 92.94 195 LYS A O 1
ATOM 1512 N N . GLU A 1 196 ? 27.900 3.805 -53.422 1.00 90.69 196 GLU A N 1
ATOM 1513 C CA . GLU A 1 196 ? 27.640 3.842 -54.862 1.00 90.69 196 GLU A CA 1
ATOM 1514 C C . GLU A 1 196 ? 26.836 5.078 -55.254 1.00 90.69 196 GLU A C 1
ATOM 1516 O O . GLU A 1 196 ? 27.197 5.732 -56.216 1.00 90.69 196 GLU A O 1
ATOM 1521 N N . GLU A 1 197 ? 25.843 5.477 -54.468 1.00 87.12 197 GLU A N 1
ATOM 1522 C CA . GLU A 1 197 ? 25.098 6.725 -54.615 1.00 87.12 197 GLU A CA 1
ATOM 1523 C C . GLU A 1 197 ? 26.008 7.931 -54.445 1.00 87.12 197 GLU A C 1
ATOM 1525 O O . GLU A 1 197 ? 25.979 8.810 -55.289 1.00 87.12 197 GLU A O 1
ATOM 1530 N N . LYS A 1 198 ? 26.896 7.962 -53.442 1.00 89.69 198 LYS A N 1
ATOM 1531 C CA . LYS A 1 198 ? 27.893 9.039 -53.325 1.00 89.69 198 LYS A CA 1
ATOM 1532 C C . LYS A 1 198 ? 28.852 9.064 -54.522 1.00 89.69 198 LYS A C 1
ATOM 1534 O O . LYS A 1 198 ? 29.226 10.136 -54.985 1.00 89.69 198 LYS A O 1
ATOM 1539 N N . ARG A 1 199 ? 29.229 7.890 -55.043 1.00 87.12 199 ARG A N 1
ATOM 1540 C CA . ARG A 1 199 ? 30.021 7.741 -56.278 1.00 87.12 199 ARG A CA 1
ATOM 1541 C C . ARG A 1 199 ? 29.224 8.021 -57.556 1.00 87.12 199 ARG A C 1
ATOM 1543 O O . ARG A 1 199 ? 29.826 8.195 -58.599 1.00 87.12 199 ARG A O 1
ATOM 1550 N N . ARG A 1 200 ? 27.899 8.018 -57.505 1.00 87.06 200 ARG A N 1
ATOM 1551 C CA . ARG A 1 200 ? 27.024 8.285 -58.647 1.00 87.06 200 ARG A CA 1
ATOM 1552 C C . ARG A 1 200 ? 26.498 9.714 -58.626 1.00 87.06 200 ARG A C 1
ATOM 1554 O O . ARG A 1 200 ? 26.165 10.236 -59.677 1.00 87.06 200 ARG A O 1
ATOM 1561 N N . ALA A 1 201 ? 26.453 10.337 -57.453 1.00 85.12 201 ALA A N 1
ATOM 1562 C CA . ALA A 1 201 ? 26.068 11.723 -57.244 1.00 85.12 201 ALA A CA 1
ATOM 1563 C C . ALA A 1 201 ? 27.076 12.664 -57.907 1.00 85.12 201 ALA A C 1
ATOM 1565 O O . ALA A 1 201 ? 26.658 13.501 -58.688 1.00 85.12 201 ALA A O 1
ATOM 1566 N N . TRP A 1 202 ? 28.387 12.439 -57.733 1.00 77.81 202 TRP A N 1
ATOM 1567 C CA . TRP A 1 202 ? 29.399 13.210 -58.479 1.00 77.81 202 TRP A CA 1
ATOM 1568 C C . TRP A 1 202 ? 29.418 12.918 -59.991 1.00 77.81 202 TRP A C 1
ATOM 1570 O O . TRP A 1 202 ? 30.092 13.625 -60.719 1.00 77.81 202 TRP A O 1
ATOM 1580 N N . LEU A 1 203 ? 28.732 11.862 -60.453 1.00 72.31 203 LEU A N 1
ATOM 1581 C CA . LEU A 1 203 ? 28.546 11.552 -61.880 1.00 72.31 203 LEU A CA 1
ATOM 1582 C C . LEU A 1 203 ? 27.236 12.122 -62.452 1.00 72.31 203 LEU A C 1
ATOM 1584 O O . LEU A 1 203 ? 26.976 11.952 -63.642 1.00 72.31 203 LEU A O 1
ATOM 1588 N N . ARG A 1 204 ? 26.357 12.656 -61.597 1.00 66.56 204 ARG A N 1
ATOM 1589 C CA . ARG A 1 204 ? 25.052 13.216 -61.974 1.00 66.56 204 ARG A CA 1
ATOM 1590 C C . ARG A 1 204 ? 25.009 14.744 -61.896 1.00 66.56 204 ARG A C 1
ATOM 1592 O O . ARG A 1 204 ? 24.118 15.297 -62.532 1.00 66.56 204 ARG A O 1
ATOM 1599 N N . ASP A 1 205 ? 25.907 15.360 -61.129 1.00 59.38 205 ASP A N 1
ATOM 1600 C CA . ASP A 1 205 ? 26.291 16.777 -61.251 1.00 59.38 205 ASP A CA 1
ATOM 1601 C C . ASP A 1 205 ? 27.405 16.922 -62.297 1.00 59.38 205 ASP A C 1
ATOM 1603 O O . ASP A 1 205 ? 27.397 17.935 -63.031 1.00 59.38 205 ASP A O 1
#

Secondary structure (DSSP, 8-state):
--PPPP---PPPPP-PPPPP-------EEEEEETTTTEEEEEETTT--EESS-TTS--------TTS-------------------HHHH-S--TTSTTTS-------------TTGGG----EE-TTT--EE-TTSSGGGSSHHHHHHHHHTTTS-HHHHHHTTTT--HHHHHHS----HHHHHHHHHHHHHHHHHHHHHTTT-

pLDDT: mean 73.89, std 16.04, range [40.0, 94.12]

Sequence (205 aa):
DAPPLPNEDLPPLPAEPPPAATQEDDGWAPVWEETAQAFYFYNRFTGATQWTNPRVPEVAQPGPPGVEAPLPVETAPAGPPTTGYNPAIHGDYDPTAWYAQSSAPEADPAQAIDPAAQYTATAAFNRFTGRYQAADLNPENFNDENKSRRQMNAFFDVDAAANSHDGRSLKAERSGKKVSKAELKQFKEKRKQKKEEKRRAWLRD

Radius of gyration: 38.86 Å; Cα contacts (8 Å, |Δi|>4): 83; chains: 1; bounding box: 76×78×124 Å

Mean predicted aligned error: 22.35 Å

Foldseek 3Di:
DDDDDDDDDDDDDPPDPDPPPPDDCQQWDWDQDPVVRAIWIARPVPRDIGRDDPVDPPPPPPPDPPDDDPDPPPPPPPPPPLDDDDCVPPPPDDCPDPSNDPPDPPDDVPDPQPPVNVPDDDWDADPVPRDTDDPCPDPVCPDPVNVVVVVVVVPDVVVCVCPVCVVQDPVNVVVPCDQDPVNVVVVVVVVVVVVVCVVCVVVVD

Nearest PDB structures (foldseek):
  8yfq-assembly1_I  TM=6.481E-01  e=2.847E+00  Komagataella phaffii
  5iyd-assem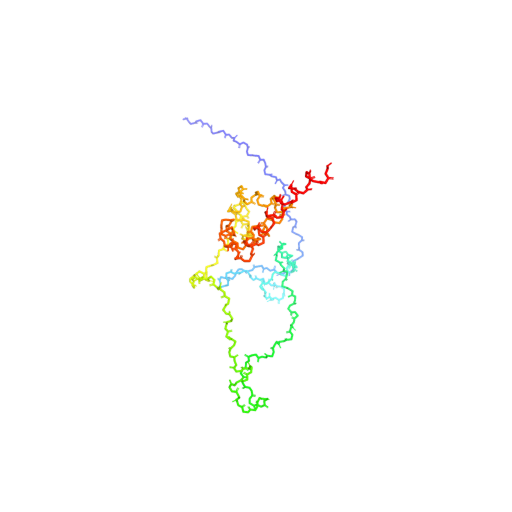bly1_I  TM=7.246E-01  e=5.752E+00  Homo sapiens
  5fyw-assembly1_I  TM=6.629E-01  e=6.969E+00  Saccharomyces cerevisiae
  8xmc-assembly1_I  TM=6.619E-01  e=9.593E+00  Arabidopsis thaliana

Solvent-accessible surface area (backbone atoms only — not comparable to full-atom values): 13888 Å² total; per-residue (Å²): 140,78,85,82,79,83,85,77,83,73,79,78,76,81,86,70,77,77,80,78,92,78,67,79,82,82,41,67,42,83,43,80,38,82,91,76,74,41,61,33,32,38,26,77,81,78,70,49,74,42,71,65,64,87,88,52,75,86,69,76,67,77,60,63,95,86,52,77,70,82,64,80,79,70,76,65,76,73,70,76,77,93,66,76,92,51,65,90,81,62,53,77,89,58,81,83,40,79,88,59,52,73,81,70,79,76,81,65,90,67,74,87,69,53,74,75,59,75,74,61,86,82,84,49,60,39,90,87,75,68,42,81,42,63,86,80,74,42,75,84,52,74,40,72,66,52,48,50,48,58,60,43,52,76,81,38,66,55,64,58,61,64,49,68,50,75,79,51,49,73,65,57,64,61,68,70,66,69,79,46,76,65,54,53,48,53,54,51,49,54,53,48,49,55,51,48,48,58,64,43,47,75,72,72,110